Protein AF-A0A608GL94-F1 (afdb_monomer)

Mean predicted aligned error: 9.88 Å

Nearest PDB structures (foldseek):
  4nom-assembly1_A  TM=3.194E-01  e=7.973E+00  Mus musculus

Radius of gyration: 18.24 Å; Cα contacts (8 Å, |Δi|>4): 219; chains: 1; bounding box: 47×36×47 Å

Solvent-accessible surface area (backbone atoms only — not comparable to full-atom values): 10678 Å² total; per-residue (Å²): 72,36,32,40,74,46,55,45,90,54,70,80,38,79,76,31,82,66,68,34,26,33,38,26,40,58,52,77,87,54,47,59,57,55,49,50,52,49,52,51,51,48,50,52,52,53,51,54,40,54,54,35,35,76,74,68,76,49,75,77,93,78,76,78,44,46,69,51,41,45,50,47,40,69,76,51,34,88,72,48,85,82,52,74,73,82,46,51,63,42,27,49,51,56,45,52,70,18,25,29,27,39,40,62,76,65,54,85,84,71,61,73,82,88,37,75,90,64,37,94,67,73,58,102,82,85,51,80,51,74,53,51,56,52,50,51,49,43,50,56,50,43,71,74,61,46,92,85,49,82,74,50,59,42,47,56,76,67,80,87,77,66,104,77,66,52,56,50,64,52,49,58,55,48,67,69,74,79,112

Foldseek 3Di:
DWWWPAFAADDWAQPDPLQQKTKGADDPVCLVVVLVLLVVVLVVLVVVQVVCCVVPVDGDDQHLALVLLVVLCVVHYPVCVVFDSPGSSSSSVSRSRGIMDMDHPDDPVNDDQPDCPRDVDDDPPDDDDPQVVVVVVLVVVPVVPPVPRNTQIQDDPDPPDDPPNPHNSVSSRVVVVVD

Sequence (179 aa):
MIVLDIYGKIDKTLISKNLKLYIANLPDDWREGIRDDIFEEIRKINFSRQEQLLKNGKILTSEFDYELAKKIVQLNVKDFDSYQLETLEDCVECLLDNMIFIEFDYEYDDMPFFDWTTNCFDGRLCEEDYSEKIIKFFNFLNHERHTHAHFNIVYSSNETYFSIIPRITTVLSMSVKSQ

pLDDT: mean 73.74, std 15.36, range [37.06, 93.62]

Organism: Listeria monocytogenes (NCBI:txid1639)

Secondary structure (DSSP, 8-state):
-EEEEEES----EEEETTTTEEEEEPPHHHHHHHHHHHHHHHHHHHHHHHHHHHHHS---S----HHHHHHHHHHH-TTGGGS-TTSHHHHHHHHHHHEEEEEE---GGG--SS-TTT--S--TTTS--HHHHHHHHHHHHHHTT-TT----EEEES--SS-TT---HHHHHHHHHHT-

Structure (mmCIF, N/CA/C/O backbone):
data_AF-A0A608GL94-F1
#
_entry.id   AF-A0A608GL94-F1
#
loop_
_atom_site.group_PDB
_atom_site.id
_atom_site.type_symbol
_atom_site.label_atom_id
_atom_site.label_alt_id
_atom_site.label_comp_id
_atom_site.label_asym_id
_atom_site.label_entity_id
_atom_site.label_seq_id
_atom_site.pdbx_PDB_ins_code
_atom_site.Cartn_x
_atom_site.Cartn_y
_atom_site.Cartn_z
_atom_site.occupancy
_atom_site.B_iso_or_equiv
_atom_site.auth_seq_id
_atom_site.auth_comp_id
_atom_site.auth_asym_id
_atom_site.auth_atom_id
_atom_site.pdbx_PDB_model_num
ATOM 1 N N . MET A 1 1 ? 11.111 3.649 -1.737 1.00 77.38 1 MET A N 1
ATOM 2 C CA . MET A 1 1 ? 9.902 2.887 -2.129 1.00 77.38 1 MET A CA 1
ATOM 3 C C . MET A 1 1 ? 8.686 3.777 -1.962 1.00 77.38 1 MET A C 1
ATOM 5 O O . MET A 1 1 ? 8.654 4.549 -1.012 1.00 77.38 1 MET A O 1
ATOM 9 N N . ILE A 1 2 ? 7.703 3.655 -2.854 1.00 80.62 2 ILE A N 1
ATOM 10 C CA . ILE A 1 2 ? 6.418 4.358 -2.775 1.00 80.62 2 ILE A CA 1
ATOM 11 C C . ILE A 1 2 ? 5.286 3.348 -2.930 1.00 80.62 2 ILE A C 1
ATOM 13 O O . ILE A 1 2 ? 5.263 2.623 -3.918 1.00 80.62 2 ILE A O 1
ATOM 17 N N . VAL A 1 3 ? 4.328 3.331 -2.006 1.00 81.69 3 VAL A N 1
ATOM 18 C CA . VAL A 1 3 ? 3.108 2.517 -2.128 1.00 81.69 3 VAL A CA 1
ATOM 19 C C . VAL A 1 3 ? 1.980 3.385 -2.666 1.00 81.69 3 VAL A C 1
ATOM 21 O O . VAL A 1 3 ? 1.729 4.482 -2.158 1.00 81.69 3 VAL A O 1
ATOM 24 N N . LEU A 1 4 ? 1.314 2.901 -3.709 1.00 82.88 4 LEU A N 1
ATOM 25 C CA . LEU A 1 4 ? 0.204 3.580 -4.365 1.00 82.88 4 LEU A CA 1
ATOM 26 C C . LEU A 1 4 ? -1.122 3.100 -3.778 1.00 82.88 4 LEU A C 1
ATOM 28 O O . LEU A 1 4 ? -1.275 1.929 -3.442 1.00 82.88 4 LEU A O 1
ATOM 32 N N . ASP A 1 5 ? -2.114 3.983 -3.739 1.00 78.38 5 ASP A N 1
ATOM 33 C CA . ASP A 1 5 ? -3.510 3.644 -3.429 1.00 78.38 5 ASP A CA 1
ATOM 34 C C . ASP A 1 5 ? -4.191 3.003 -4.648 1.00 78.38 5 ASP A C 1
ATOM 36 O O . ASP A 1 5 ? -5.183 3.490 -5.188 1.00 78.38 5 ASP A O 1
ATOM 40 N N . ILE A 1 6 ? -3.567 1.948 -5.165 1.00 81.12 6 ILE A N 1
ATOM 41 C CA . ILE A 1 6 ? -4.027 1.167 -6.305 1.00 81.12 6 ILE A CA 1
ATOM 42 C C . ILE A 1 6 ? -3.866 -0.296 -5.919 1.00 81.12 6 ILE A C 1
ATOM 44 O O . ILE A 1 6 ? -2.794 -0.712 -5.475 1.00 81.12 6 ILE A O 1
ATOM 48 N N . TYR A 1 7 ? -4.934 -1.064 -6.121 1.00 87.06 7 TYR A N 1
ATOM 49 C CA . TYR A 1 7 ? -4.999 -2.463 -5.723 1.00 87.06 7 TYR A CA 1
ATOM 50 C C . TYR A 1 7 ? -5.169 -3.365 -6.939 1.00 87.06 7 TYR A C 1
ATOM 52 O O . TYR A 1 7 ? -5.979 -3.102 -7.831 1.00 87.06 7 TYR A O 1
ATOM 60 N N . GLY A 1 8 ? -4.408 -4.449 -6.967 1.00 86.88 8 GLY A N 1
ATOM 61 C CA . GLY A 1 8 ? -4.498 -5.485 -7.985 1.00 86.88 8 GLY A CA 1
ATOM 62 C C . GLY A 1 8 ? -3.238 -6.332 -8.029 1.00 86.88 8 GLY A C 1
ATOM 63 O O . GLY A 1 8 ? -2.240 -6.006 -7.397 1.00 86.88 8 GLY A O 1
ATOM 64 N N . LYS A 1 9 ? -3.278 -7.417 -8.799 1.00 89.81 9 LYS A N 1
ATOM 65 C CA . LYS A 1 9 ? -2.120 -8.285 -9.019 1.00 89.81 9 LYS A CA 1
ATOM 66 C C . LYS A 1 9 ? -1.417 -7.898 -10.315 1.00 89.81 9 LYS A C 1
ATOM 68 O O . LYS A 1 9 ? -2.041 -7.897 -11.377 1.00 89.81 9 LYS A O 1
ATOM 73 N N . ILE A 1 10 ? -0.137 -7.558 -10.218 1.00 90.81 10 ILE A N 1
ATOM 74 C CA . ILE A 1 10 ? 0.720 -7.205 -11.347 1.00 90.81 10 ILE A CA 1
ATOM 75 C C . ILE A 1 10 ? 2.067 -7.917 -11.242 1.00 90.81 10 ILE A C 1
ATOM 77 O O . ILE A 1 10 ? 2.635 -8.071 -10.160 1.00 90.81 10 ILE A O 1
ATOM 81 N N . ASP A 1 11 ? 2.610 -8.303 -12.391 1.00 91.00 11 ASP A N 1
ATOM 82 C CA . ASP A 1 11 ? 3.985 -8.782 -12.464 1.00 91.00 11 ASP A CA 1
ATOM 83 C C . ASP A 1 11 ? 4.964 -7.617 -12.304 1.00 91.00 11 ASP A C 1
ATOM 85 O O . ASP A 1 11 ? 4.695 -6.486 -12.735 1.00 91.00 11 ASP A O 1
ATOM 89 N N . LYS A 1 12 ? 6.144 -7.907 -11.743 1.00 91.88 12 LYS A N 1
ATOM 90 C CA . LYS A 1 12 ? 7.226 -6.924 -11.654 1.00 91.88 12 LYS A CA 1
ATOM 91 C C . LYS A 1 12 ? 7.582 -6.411 -13.043 1.00 91.88 12 LYS A C 1
ATOM 93 O O . LYS A 1 12 ? 8.108 -7.138 -13.883 1.00 91.88 12 LYS A O 1
ATOM 98 N N . THR A 1 13 ? 7.316 -5.130 -13.260 1.00 93.31 13 THR A N 1
ATOM 99 C CA . THR A 1 13 ? 7.430 -4.482 -14.562 1.00 93.31 13 THR A CA 1
ATOM 100 C C . THR A 1 13 ? 8.431 -3.340 -14.486 1.00 93.31 13 THR A C 1
ATOM 102 O O . THR A 1 13 ? 8.321 -2.450 -13.645 1.00 93.31 13 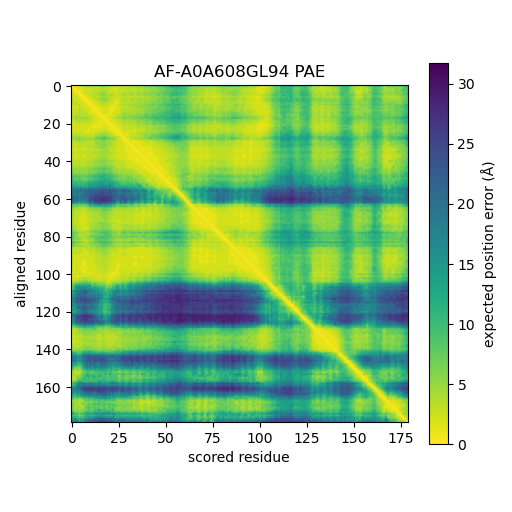THR A O 1
ATOM 105 N N . LEU A 1 14 ? 9.413 -3.349 -15.388 1.00 90.75 14 LEU A N 1
ATOM 106 C CA . LEU A 1 14 ? 10.374 -2.259 -15.535 1.00 90.75 14 LEU A CA 1
ATOM 107 C C . LEU A 1 14 ? 9.689 -1.051 -16.189 1.00 90.75 14 LEU A C 1
ATOM 109 O O . LEU A 1 14 ? 9.301 -1.118 -17.355 1.00 90.75 14 LEU A O 1
ATOM 113 N N . ILE A 1 15 ? 9.590 0.065 -15.466 1.00 87.81 15 ILE A N 1
ATOM 114 C CA . ILE A 1 15 ? 9.097 1.340 -16.006 1.00 87.81 15 ILE A CA 1
ATOM 115 C C . ILE A 1 15 ? 10.223 2.071 -16.737 1.00 87.81 15 ILE A C 1
ATOM 117 O O . ILE A 1 15 ? 10.028 2.599 -17.830 1.00 87.81 15 ILE A O 1
ATOM 121 N N . SER A 1 16 ? 11.412 2.124 -16.134 1.00 82.75 16 SER A N 1
ATOM 122 C CA . SER A 1 16 ? 12.551 2.837 -16.709 1.00 82.75 16 SER A CA 1
ATOM 123 C C . SER A 1 16 ? 13.857 2.137 -16.394 1.00 82.75 16 SER A C 1
ATOM 125 O O . SER A 1 16 ? 14.273 2.062 -15.240 1.00 82.75 16 SER A O 1
ATOM 127 N N . LYS A 1 17 ? 14.541 1.683 -17.449 1.00 80.31 17 LYS A N 1
ATOM 128 C CA . LYS A 1 17 ? 15.873 1.077 -17.348 1.00 80.31 17 LYS A CA 1
ATOM 129 C C . LYS A 1 17 ? 16.908 2.053 -16.789 1.00 80.31 17 LYS A C 1
ATOM 131 O O . LYS A 1 17 ? 17.731 1.658 -15.976 1.00 80.31 17 LYS A O 1
ATOM 136 N N . ASN A 1 18 ? 16.849 3.315 -17.217 1.00 75.25 18 ASN A N 1
ATOM 137 C CA . ASN A 1 18 ? 17.811 4.337 -16.800 1.00 75.25 18 ASN A 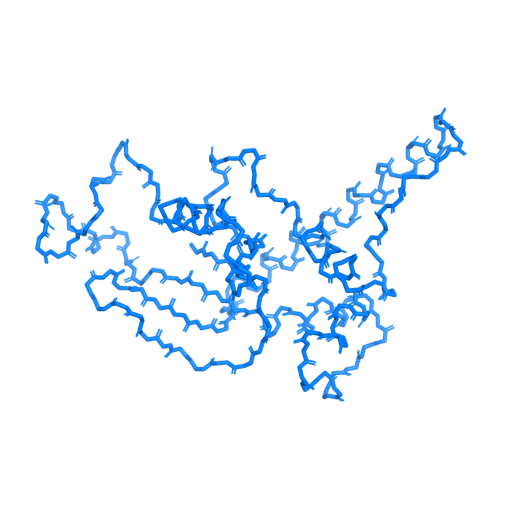CA 1
ATOM 138 C C . ASN A 1 18 ? 17.618 4.721 -15.335 1.00 75.25 18 ASN A C 1
ATOM 140 O O . ASN A 1 18 ? 18.591 4.939 -14.632 1.00 75.25 18 ASN A O 1
ATOM 144 N N . LEU A 1 19 ? 16.366 4.773 -14.873 1.00 74.44 19 LEU A N 1
ATOM 145 C CA . LEU A 1 19 ? 16.055 5.101 -13.482 1.00 74.44 19 LEU A CA 1
ATOM 146 C C . LEU A 1 19 ? 16.006 3.859 -12.582 1.00 74.44 19 LEU A C 1
ATOM 148 O O . LEU A 1 19 ? 15.580 3.989 -11.436 1.00 74.44 19 LEU A O 1
ATOM 152 N N . LYS A 1 20 ? 16.351 2.675 -13.116 1.00 79.12 20 LYS A N 1
ATOM 153 C CA . LYS A 1 20 ? 16.157 1.364 -12.479 1.00 79.12 20 LYS A CA 1
ATOM 154 C C . LYS A 1 20 ? 14.811 1.276 -11.731 1.00 79.12 20 LYS A C 1
ATOM 156 O O . LYS A 1 20 ? 14.737 0.805 -10.603 1.00 79.12 20 LYS A O 1
ATOM 161 N N . LEU A 1 21 ? 13.756 1.800 -12.356 1.00 84.94 21 LEU A N 1
ATOM 162 C CA . LEU A 1 21 ? 12.445 2.019 -11.746 1.00 84.94 21 LEU A CA 1
ATOM 163 C C . LEU A 1 21 ? 11.509 0.877 -12.115 1.00 84.94 21 LEU A C 1
ATOM 165 O O . LEU A 1 21 ? 11.303 0.619 -13.307 1.00 84.94 21 LEU A O 1
ATOM 169 N N . TYR A 1 22 ? 10.892 0.260 -11.116 1.00 90.19 22 TYR A N 1
ATOM 170 C CA . TYR A 1 22 ? 9.953 -0.839 -11.291 1.00 90.19 22 TYR A CA 1
ATOM 171 C C . TYR A 1 22 ? 8.620 -0.537 -10.619 1.00 90.19 22 TYR A C 1
ATOM 173 O O . TYR A 1 22 ? 8.546 0.240 -9.669 1.00 90.19 22 TYR A O 1
ATOM 181 N N . ILE A 1 23 ? 7.572 -1.177 -11.128 1.00 91.94 23 ILE A N 1
ATOM 182 C CA . ILE A 1 23 ? 6.258 -1.264 -10.497 1.00 91.94 23 ILE A CA 1
ATOM 183 C C . ILE A 1 23 ? 5.907 -2.735 -10.310 1.00 91.94 23 ILE A C 1
ATOM 185 O O . ILE A 1 23 ? 6.111 -3.545 -11.217 1.00 91.94 23 ILE A O 1
ATOM 189 N N . ALA A 1 24 ? 5.440 -3.090 -9.124 1.00 92.69 24 ALA A N 1
ATOM 190 C CA . ALA A 1 24 ? 5.167 -4.469 -8.739 1.00 92.69 24 ALA A CA 1
ATOM 191 C C . ALA A 1 24 ? 4.168 -4.508 -7.568 1.00 92.69 24 ALA A C 1
ATOM 193 O O . ALA A 1 24 ? 3.739 -3.462 -7.081 1.00 92.69 24 ALA A O 1
ATOM 194 N N . ASN A 1 25 ? 3.783 -5.704 -7.122 1.00 92.31 25 ASN A N 1
ATOM 195 C CA . ASN A 1 25 ? 3.114 -5.888 -5.832 1.00 92.31 25 ASN A CA 1
ATOM 196 C C . ASN A 1 25 ? 4.103 -5.875 -4.674 1.00 92.31 25 ASN A C 1
ATOM 198 O O . ASN A 1 25 ? 5.229 -6.326 -4.854 1.00 92.31 25 ASN A O 1
ATOM 202 N N . LEU A 1 26 ? 3.663 -5.393 -3.508 1.00 87.31 26 LEU A N 1
ATOM 203 C CA . LEU A 1 26 ? 4.506 -5.220 -2.326 1.00 87.31 26 LEU A CA 1
ATOM 204 C C . LEU A 1 26 ? 5.376 -6.462 -2.038 1.00 87.31 26 LEU A C 1
ATOM 206 O O . LEU A 1 26 ? 4.841 -7.573 -2.003 1.00 87.31 26 LEU A O 1
ATOM 210 N N . PRO A 1 27 ? 6.696 -6.297 -1.845 1.00 85.69 27 PRO A N 1
ATOM 211 C CA . PRO A 1 27 ? 7.587 -7.419 -1.607 1.00 85.69 27 PRO A CA 1
ATOM 212 C C . PRO A 1 27 ? 7.477 -7.893 -0.148 1.00 85.69 27 PRO A C 1
ATOM 214 O O . PRO A 1 27 ? 7.132 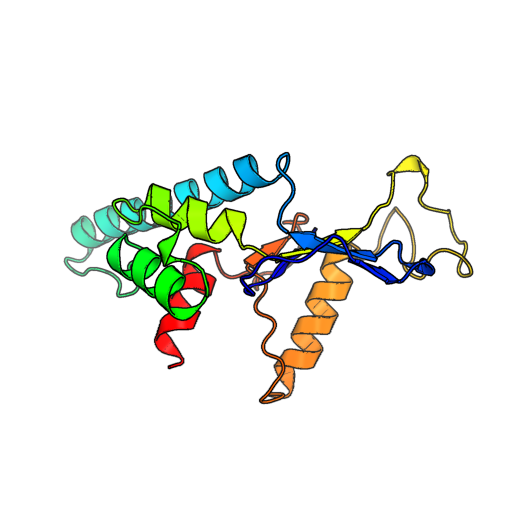-7.121 0.754 1.00 85.69 27 PRO A O 1
ATOM 217 N N . ASP A 1 28 ? 7.749 -9.180 0.081 1.00 82.75 28 ASP A N 1
ATOM 218 C CA . ASP A 1 28 ? 7.509 -9.836 1.375 1.00 82.75 28 ASP A CA 1
ATOM 219 C C . ASP A 1 28 ? 8.306 -9.207 2.532 1.00 82.75 28 ASP A C 1
ATOM 221 O O . ASP A 1 28 ? 7.820 -9.150 3.658 1.00 82.75 28 ASP A O 1
ATOM 225 N N . ASP A 1 29 ? 9.505 -8.691 2.257 1.00 82.06 29 ASP A N 1
ATOM 226 C CA . ASP A 1 29 ? 10.388 -8.037 3.229 1.00 82.06 29 ASP A CA 1
ATOM 227 C C . ASP A 1 29 ? 9.832 -6.706 3.758 1.00 82.06 29 ASP A C 1
ATOM 229 O O . ASP A 1 29 ? 10.076 -6.349 4.910 1.00 82.06 29 ASP A O 1
ATOM 233 N N . TRP A 1 30 ? 9.046 -5.988 2.954 1.00 82.25 30 TRP A N 1
ATOM 234 C CA . TRP A 1 30 ? 8.406 -4.730 3.357 1.00 82.25 30 TRP A CA 1
ATOM 235 C C . TRP A 1 30 ? 6.971 -4.903 3.846 1.00 82.25 30 TRP A C 1
ATOM 237 O O . TRP A 1 30 ? 6.437 -4.028 4.535 1.00 82.25 30 TRP A O 1
ATOM 247 N N . ARG A 1 31 ? 6.342 -6.027 3.500 1.00 86.38 31 ARG A N 1
ATOM 248 C CA . ARG A 1 31 ? 4.966 -6.346 3.879 1.00 86.38 31 ARG A CA 1
ATOM 249 C C . ARG A 1 31 ? 4.754 -6.291 5.385 1.00 86.38 31 ARG A C 1
ATOM 251 O O . ARG A 1 31 ? 3.800 -5.658 5.829 1.00 86.38 31 ARG A O 1
ATOM 258 N N . GLU A 1 32 ? 5.626 -6.936 6.155 1.00 87.19 32 GLU A N 1
ATOM 259 C CA . GLU A 1 32 ? 5.505 -6.978 7.618 1.00 87.19 32 GLU A CA 1
ATOM 260 C C . GLU A 1 32 ? 5.644 -5.581 8.237 1.00 87.19 32 GLU A C 1
ATOM 262 O O . GLU A 1 32 ? 4.832 -5.206 9.079 1.00 87.19 32 GLU A O 1
ATOM 267 N N . GLY A 1 33 ? 6.594 -4.771 7.756 1.00 85.75 33 GLY A N 1
ATOM 268 C CA . GLY A 1 33 ? 6.787 -3.403 8.245 1.00 85.75 33 GLY A CA 1
ATOM 269 C C . GLY A 1 33 ? 5.561 -2.516 8.011 1.00 85.75 33 GLY A C 1
ATOM 270 O O . GLY A 1 33 ? 5.046 -1.907 8.944 1.00 85.75 33 GLY A O 1
ATOM 271 N N . ILE A 1 34 ? 5.021 -2.511 6.789 1.00 84.88 34 ILE A N 1
ATOM 272 C CA . ILE A 1 34 ? 3.827 -1.710 6.467 1.00 84.88 34 ILE A CA 1
ATOM 273 C C . ILE A 1 34 ? 2.597 -2.224 7.222 1.00 84.88 34 ILE A C 1
ATOM 275 O O . ILE A 1 34 ? 1.758 -1.431 7.655 1.00 84.88 34 ILE A O 1
ATOM 279 N N . ARG A 1 35 ? 2.472 -3.542 7.408 1.00 89.19 35 ARG A N 1
ATOM 280 C CA . ARG A 1 35 ? 1.415 -4.126 8.240 1.00 89.19 35 ARG A CA 1
ATOM 281 C C . ARG A 1 35 ? 1.478 -3.579 9.663 1.00 89.19 35 ARG A C 1
ATOM 283 O O . ARG A 1 35 ? 0.454 -3.135 10.189 1.00 89.19 35 ARG A O 1
ATOM 290 N N . ASP A 1 36 ? 2.653 -3.620 10.277 1.00 87.94 36 ASP A N 1
ATOM 291 C CA . ASP A 1 36 ? 2.857 -3.149 11.643 1.00 87.94 36 ASP A CA 1
ATOM 292 C C . ASP A 1 36 ? 2.556 -1.652 11.765 1.00 87.94 36 ASP A C 1
ATOM 294 O O . ASP A 1 36 ? 1.829 -1.259 12.684 1.00 87.94 36 ASP A O 1
ATOM 298 N N . ASP A 1 37 ? 2.989 -0.847 10.792 1.00 85.12 37 ASP A N 1
ATOM 299 C CA . ASP A 1 37 ? 2.693 0.587 10.720 1.00 85.12 37 ASP A CA 1
ATOM 300 C C . ASP A 1 37 ? 1.178 0.851 10.663 1.00 85.12 37 ASP A C 1
ATOM 302 O O . ASP A 1 37 ? 0.651 1.671 11.424 1.00 85.12 37 ASP A O 1
ATOM 306 N N . ILE A 1 38 ? 0.437 0.110 9.825 1.00 85.31 38 ILE A N 1
ATOM 307 C CA . ILE A 1 38 ? -1.031 0.200 9.742 1.00 85.31 38 ILE A CA 1
ATOM 308 C C . ILE A 1 38 ? -1.662 -0.096 11.104 1.00 85.31 38 ILE A C 1
ATOM 310 O O . ILE A 1 38 ? -2.504 0.669 11.586 1.00 85.31 38 ILE A O 1
ATOM 314 N N . PHE A 1 39 ? -1.273 -1.189 11.759 1.00 88.06 39 PHE A N 1
ATOM 315 C CA . PHE A 1 39 ? -1.848 -1.540 13.057 1.00 88.06 39 PHE A CA 1
ATOM 316 C C . PHE A 1 39 ? -1.454 -0.565 14.162 1.00 88.06 39 PHE A C 1
ATOM 318 O O . PHE A 1 39 ? -2.268 -0.286 15.051 1.00 88.06 39 PHE A O 1
ATOM 325 N N . GLU A 1 40 ? -0.242 -0.020 14.127 1.00 86.12 40 GLU A N 1
ATOM 326 C CA . GLU A 1 40 ? 0.183 1.025 15.046 1.00 86.12 40 GLU A CA 1
ATOM 327 C C . GLU A 1 40 ? -0.664 2.292 14.866 1.00 86.12 40 GLU A C 1
ATOM 329 O O . GLU A 1 40 ? -1.149 2.854 15.855 1.00 86.12 40 GLU A O 1
ATOM 334 N N . GLU A 1 41 ? -0.926 2.713 13.627 1.00 82.88 41 GLU A N 1
ATOM 335 C CA . GLU A 1 41 ? -1.824 3.832 13.335 1.00 82.88 41 GLU A CA 1
ATOM 336 C C . GLU A 1 41 ? -3.237 3.593 13.876 1.00 82.88 41 GLU A C 1
ATOM 338 O O . GLU A 1 41 ? -3.792 4.467 14.550 1.00 82.88 41 GLU A O 1
ATOM 343 N N . ILE A 1 42 ? -3.809 2.409 13.638 1.00 83.94 42 ILE A N 1
ATOM 344 C CA . ILE A 1 42 ? -5.147 2.037 14.124 1.00 83.94 42 ILE A CA 1
ATOM 345 C C . ILE A 1 42 ? -5.197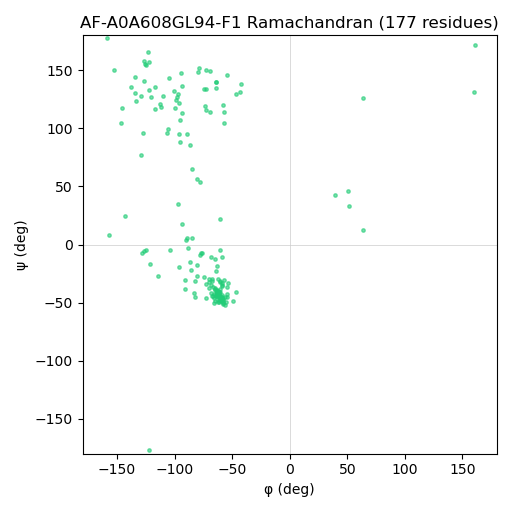 2.109 15.654 1.00 83.94 42 ILE A C 1
ATOM 347 O O . ILE A 1 42 ? -6.124 2.692 16.227 1.00 83.94 42 ILE A O 1
ATOM 351 N N . ARG A 1 43 ? -4.177 1.576 16.341 1.00 85.31 43 ARG A N 1
ATOM 352 C CA . ARG A 1 43 ? -4.063 1.648 17.808 1.00 85.31 43 ARG A CA 1
ATOM 353 C C . ARG A 1 43 ? -3.967 3.093 18.293 1.00 85.31 43 ARG A C 1
ATOM 355 O O . ARG A 1 43 ? -4.689 3.458 19.223 1.00 85.31 43 ARG A O 1
ATOM 362 N N . LYS A 1 44 ? -3.140 3.931 17.656 1.00 82.62 44 LYS A N 1
ATOM 363 C CA . LYS A 1 44 ? -3.006 5.364 17.980 1.00 82.62 44 LYS A CA 1
ATOM 364 C C . LYS A 1 44 ? -4.334 6.104 17.809 1.00 82.62 44 LYS A C 1
ATOM 366 O O . LYS A 1 44 ? -4.729 6.854 18.700 1.00 82.62 44 LYS A O 1
ATOM 371 N N . ILE A 1 45 ? -5.049 5.866 16.707 1.00 77.31 45 ILE A N 1
ATOM 372 C CA . ILE A 1 45 ? -6.373 6.451 16.443 1.00 77.31 45 ILE A CA 1
ATOM 373 C C . ILE A 1 45 ? -7.359 6.047 17.542 1.00 77.31 45 ILE A C 1
ATOM 375 O O . ILE A 1 45 ? -8.017 6.910 18.128 1.00 77.31 45 ILE A O 1
ATOM 379 N N . ASN A 1 46 ? -7.424 4.759 17.878 1.00 80.38 46 ASN A N 1
ATOM 380 C CA . ASN A 1 46 ? -8.319 4.251 18.916 1.00 80.38 46 ASN A CA 1
ATOM 381 C C . ASN A 1 46 ? -7.991 4.811 20.305 1.00 80.38 46 ASN A C 1
ATOM 383 O O . ASN A 1 46 ? -8.902 5.201 21.037 1.00 80.38 46 ASN A O 1
ATOM 387 N N . PHE A 1 47 ? -6.709 4.932 20.647 1.00 81.75 47 PHE A N 1
ATOM 388 C CA . PHE A 1 47 ? -6.280 5.548 21.900 1.00 81.75 47 PHE A CA 1
ATOM 389 C C . PHE A 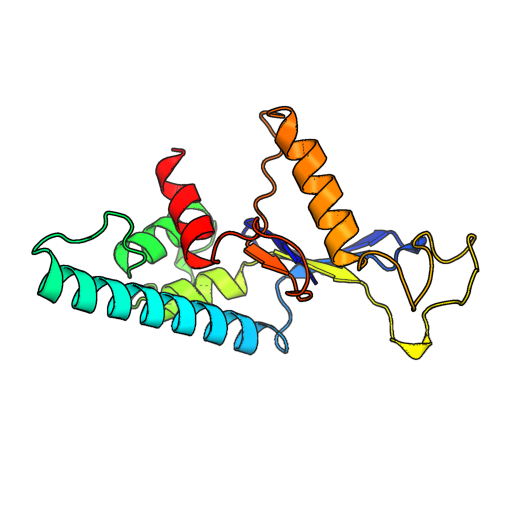1 47 ? -6.692 7.025 21.980 1.00 81.75 47 PHE A C 1
ATOM 391 O O . PHE A 1 47 ? -7.335 7.440 22.946 1.00 81.75 47 PHE A O 1
ATOM 398 N N . SER A 1 48 ? -6.413 7.816 20.937 1.00 77.75 48 SER A N 1
ATOM 399 C CA . SER A 1 48 ? -6.827 9.224 20.880 1.00 77.75 48 SER A CA 1
ATOM 400 C C . SER A 1 48 ? -8.348 9.392 20.988 1.00 77.75 48 SER A C 1
ATOM 402 O O . SER A 1 48 ? -8.817 10.346 21.611 1.00 77.75 48 SER A O 1
ATOM 404 N N . ARG A 1 49 ? -9.137 8.461 20.433 1.00 75.38 49 ARG A N 1
ATOM 405 C CA . ARG A 1 49 ? -10.605 8.453 20.574 1.00 75.38 49 ARG A CA 1
ATOM 406 C C . ARG A 1 49 ? -11.035 8.238 22.017 1.00 75.38 49 ARG A C 1
ATOM 408 O O . ARG A 1 49 ? -11.876 8.990 22.504 1.00 75.38 49 ARG A O 1
ATOM 415 N N . GLN A 1 50 ? -10.474 7.238 22.695 1.00 77.31 50 GLN A N 1
ATOM 416 C CA . GLN A 1 50 ? -10.787 6.967 24.101 1.00 77.31 50 GLN A CA 1
ATOM 417 C C . GLN A 1 50 ? -10.460 8.178 24.977 1.00 77.31 50 GLN A C 1
ATOM 419 O O . GLN A 1 50 ? -11.275 8.589 25.800 1.00 77.31 50 GLN A O 1
ATOM 424 N N . GLU A 1 51 ? -9.312 8.809 24.745 1.00 80.25 51 GLU A N 1
ATOM 425 C CA . GLU A 1 51 ? -8.908 10.003 25.480 1.00 80.25 51 GLU A CA 1
ATOM 426 C C . GLU A 1 51 ? -9.873 11.183 25.254 1.00 80.25 51 GLU A C 1
ATOM 428 O O . GLU A 1 51 ? -10.264 11.868 26.201 1.00 80.25 51 GLU A O 1
ATOM 433 N N . GLN A 1 52 ? -10.311 11.410 24.013 1.00 73.62 52 GLN A N 1
ATOM 434 C CA . GLN A 1 52 ? -11.259 12.481 23.692 1.00 73.62 52 GLN A CA 1
ATOM 435 C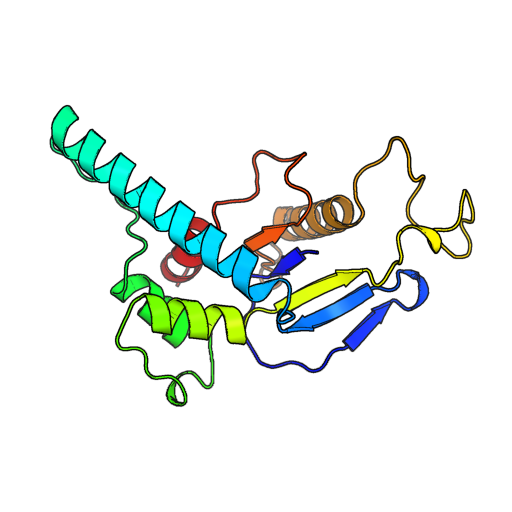 C . GLN A 1 52 ? -12.683 12.200 24.169 1.00 73.62 52 GLN A C 1
ATOM 437 O O . GLN A 1 52 ? -13.374 13.130 24.581 1.00 73.62 52 GLN A O 1
ATOM 442 N N . LEU A 1 53 ? -13.117 10.941 24.163 1.00 77.06 53 LEU A N 1
ATOM 443 C CA . LEU A 1 53 ? -14.372 10.517 24.778 1.00 77.06 53 LEU A CA 1
ATOM 444 C C . LEU A 1 53 ? -14.400 10.871 26.263 1.00 77.06 53 LEU A C 1
ATOM 446 O O . LEU A 1 53 ? -15.363 11.476 26.730 1.00 77.06 53 LEU A O 1
ATOM 450 N N . LEU A 1 54 ? -13.317 10.550 26.976 1.00 77.06 54 LEU A N 1
ATOM 451 C CA . LEU A 1 54 ? -13.165 10.854 28.397 1.00 77.06 54 LEU A CA 1
ATOM 452 C C . LEU A 1 54 ? -13.117 12.366 28.670 1.00 77.06 54 LEU A C 1
ATOM 454 O O . LEU A 1 54 ? -13.664 12.817 29.672 1.00 77.06 54 LEU A O 1
ATOM 458 N N . LYS A 1 55 ? -12.480 13.153 27.791 1.00 79.44 55 LYS A N 1
ATOM 459 C CA . LYS A 1 55 ? -12.307 14.606 27.974 1.00 79.44 55 LYS A CA 1
ATOM 460 C C . LYS A 1 55 ? -13.511 15.442 27.525 1.00 79.44 55 LYS A C 1
ATOM 462 O O . LYS A 1 55 ? -13.878 16.393 28.206 1.00 79.44 55 LYS A O 1
ATOM 467 N N . ASN A 1 56 ? -14.114 15.105 26.385 1.00 75.44 56 ASN A N 1
ATOM 468 C CA . ASN A 1 56 ? -15.035 15.984 25.653 1.00 75.44 56 ASN A CA 1
ATOM 469 C C . ASN A 1 56 ? -16.415 15.354 25.389 1.00 75.44 56 ASN A C 1
ATOM 471 O O . ASN A 1 56 ? -17.282 16.022 24.820 1.00 75.44 56 ASN A O 1
ATOM 475 N N . GLY A 1 57 ? -16.628 14.077 25.736 1.00 70.62 57 GLY A N 1
ATOM 476 C CA . GLY A 1 57 ? -17.901 13.370 25.535 1.00 70.62 57 GLY A CA 1
ATOM 477 C C . GLY A 1 57 ? -18.327 13.200 24.069 1.00 70.62 57 GLY A C 1
ATOM 478 O O . GLY A 1 57 ? -19.476 12.854 23.803 1.00 70.62 57 GLY A O 1
ATOM 479 N N . LYS A 1 58 ? -17.433 13.463 23.106 1.00 62.75 58 LYS A N 1
ATOM 480 C CA . LYS A 1 58 ? -17.684 13.347 21.661 1.00 62.75 58 LYS A CA 1
ATOM 481 C C . LYS A 1 58 ? -16.622 12.469 21.004 1.00 62.75 58 LYS A C 1
ATOM 483 O O . LYS A 1 58 ? -15.444 12.582 21.326 1.00 62.75 58 LYS A O 1
ATOM 488 N N . ILE A 1 59 ? -17.053 11.636 20.058 1.00 62.00 59 ILE A N 1
ATOM 489 C CA . ILE A 1 59 ? -16.190 10.788 19.223 1.00 62.00 59 ILE A CA 1
ATOM 490 C C . ILE A 1 59 ? -15.886 11.536 17.914 1.00 62.00 59 ILE A C 1
ATOM 492 O O . ILE A 1 59 ? -16.794 12.124 17.324 1.00 62.00 59 ILE A O 1
ATOM 496 N N . LEU A 1 60 ? -14.629 11.522 17.454 1.00 56.97 60 LEU A N 1
ATOM 497 C CA . LEU A 1 60 ? -14.244 12.000 16.116 1.00 56.97 60 LEU A CA 1
ATOM 498 C C . LEU A 1 60 ? -14.764 11.073 14.998 1.00 56.97 60 LEU A C 1
ATOM 500 O O . LEU A 1 60 ? -14.875 9.866 15.177 1.00 56.97 60 LEU A O 1
ATOM 504 N N . THR A 1 61 ? -15.057 11.653 13.830 1.00 53.66 61 THR A N 1
ATOM 505 C CA . THR A 1 61 ? -15.910 11.101 12.755 1.00 53.66 61 THR A CA 1
ATOM 506 C C . THR A 1 61 ? -15.200 10.315 11.638 1.00 53.66 61 THR A C 1
ATOM 508 O O . THR A 1 61 ? -15.778 10.109 10.569 1.00 53.66 61 THR A O 1
ATOM 511 N N . SER A 1 62 ? -13.964 9.855 11.825 1.00 56.84 62 SER A N 1
ATOM 512 C CA . SER A 1 62 ? -13.319 8.943 10.864 1.00 56.84 62 SER A CA 1
ATOM 513 C C . SER A 1 62 ? -12.803 7.708 11.586 1.00 56.84 62 SER A C 1
ATOM 515 O O . SER A 1 62 ? -11.728 7.723 12.181 1.00 56.84 62 SER A O 1
ATOM 517 N N . GLU A 1 63 ? -13.618 6.664 11.566 1.00 66.38 63 GLU A N 1
ATOM 518 C CA . GLU A 1 63 ? -13.307 5.361 12.124 1.00 66.38 63 GLU A CA 1
ATOM 519 C C . GLU A 1 63 ? -12.737 4.486 11.010 1.00 66.38 63 GLU A C 1
ATOM 521 O O . GLU A 1 63 ? -13.436 4.195 10.047 1.00 66.38 63 GLU A O 1
ATOM 526 N N . PHE A 1 64 ? -11.456 4.130 11.115 1.00 71.19 64 PHE A N 1
ATOM 527 C CA . PHE A 1 64 ? -10.904 3.020 10.347 1.00 71.19 64 PHE A CA 1
ATOM 528 C C . PHE A 1 64 ? -11.087 1.759 11.189 1.00 71.19 64 PHE A C 1
ATOM 530 O O . PHE A 1 64 ? -10.315 1.500 12.113 1.00 71.19 64 PHE A O 1
ATOM 537 N N . ASP A 1 65 ? -12.175 1.043 10.927 1.00 80.56 65 ASP A N 1
ATOM 538 C CA . ASP A 1 65 ? -12.562 -0.197 11.592 1.00 80.56 65 ASP A CA 1
ATOM 539 C C . ASP A 1 65 ? -12.715 -1.339 10.582 1.00 80.56 65 ASP A C 1
ATOM 541 O O . ASP A 1 65 ? -12.441 -1.189 9.390 1.00 80.56 65 ASP A O 1
ATOM 545 N N . TYR A 1 66 ? -13.138 -2.503 11.076 1.00 86.75 66 TYR A N 1
ATOM 546 C CA . TYR A 1 66 ? -13.395 -3.678 10.249 1.00 86.75 66 TYR A CA 1
ATOM 547 C C . TYR A 1 66 ? -14.377 -3.392 9.107 1.00 86.75 66 TYR A C 1
ATOM 549 O O . TYR A 1 66 ? -14.111 -3.789 7.976 1.00 86.75 66 TYR A O 1
ATOM 557 N N . GLU A 1 67 ? -15.481 -2.693 9.378 1.00 87.31 67 GLU A N 1
ATOM 558 C CA . GLU A 1 67 ? -16.513 -2.423 8.373 1.00 87.31 67 GLU A CA 1
ATOM 559 C C . GLU A 1 67 ? -15.977 -1.517 7.265 1.00 87.31 67 GLU A C 1
ATOM 561 O O . GLU A 1 67 ? -16.186 -1.783 6.077 1.00 87.31 67 GLU A O 1
ATOM 566 N N . LEU A 1 68 ? -15.224 -0.473 7.630 1.00 85.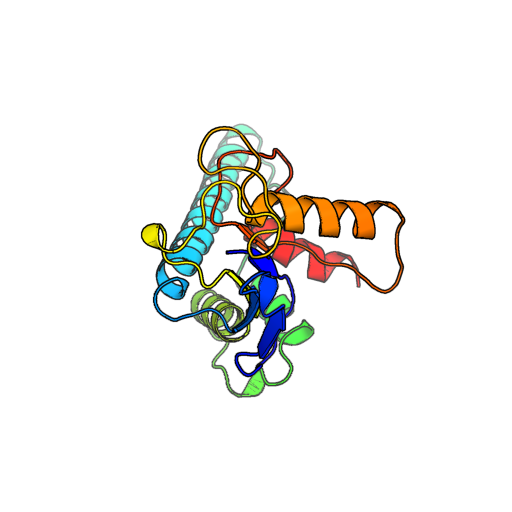00 68 LEU A N 1
ATOM 567 C CA . LEU A 1 68 ? -14.588 0.394 6.651 1.00 85.00 68 LEU A CA 1
ATOM 568 C C . LEU A 1 68 ? -13.513 -0.356 5.861 1.00 85.00 68 LEU A C 1
ATOM 570 O O . LEU A 1 68 ? -13.511 -0.271 4.635 1.00 85.00 68 LEU A O 1
ATOM 574 N N . ALA A 1 69 ? -12.644 -1.116 6.530 1.00 86.25 69 ALA A N 1
ATOM 575 C CA . ALA A 1 69 ? -11.600 -1.911 5.883 1.00 86.25 69 ALA A CA 1
ATOM 576 C C . ALA A 1 69 ? -12.195 -2.926 4.896 1.00 86.25 69 ALA A C 1
ATOM 578 O O . ALA A 1 69 ? -11.758 -3.010 3.748 1.00 86.25 69 ALA A O 1
ATOM 579 N N . LYS A 1 70 ? -13.254 -3.633 5.299 1.00 90.44 70 LYS A N 1
ATOM 580 C CA . LYS A 1 70 ? -13.985 -4.572 4.445 1.00 90.44 70 LYS A CA 1
ATOM 581 C C . LYS A 1 70 ? -14.596 -3.877 3.237 1.00 90.44 70 LYS A C 1
ATOM 583 O O . LYS A 1 70 ? -14.475 -4.371 2.118 1.00 90.44 70 LYS A O 1
ATOM 588 N N . LYS A 1 71 ? -15.208 -2.708 3.439 1.00 88.50 71 LYS A N 1
ATOM 589 C CA . LYS A 1 71 ? -15.766 -1.910 2.346 1.00 88.50 71 LYS A CA 1
ATOM 590 C C . LYS A 1 71 ? -14.683 -1.450 1.367 1.00 88.50 71 LYS A C 1
ATOM 592 O O . LYS A 1 71 ? -14.910 -1.498 0.163 1.00 88.50 71 LYS A O 1
ATOM 597 N N . ILE A 1 72 ? -13.511 -1.039 1.855 1.00 84.94 72 ILE A N 1
ATOM 598 C CA . ILE A 1 72 ? -12.374 -0.662 1.001 1.00 84.94 72 ILE A CA 1
ATOM 599 C C . ILE A 1 72 ? -11.937 -1.850 0.147 1.00 84.94 72 ILE A C 1
ATOM 601 O O . ILE A 1 72 ? -11.800 -1.690 -1.065 1.00 84.94 72 ILE A O 1
ATOM 605 N N . VAL A 1 73 ? -11.773 -3.031 0.751 1.00 89.38 73 VAL A N 1
ATOM 606 C CA . VAL A 1 73 ? -11.425 -4.258 0.022 1.00 89.38 73 VAL A CA 1
ATOM 607 C C . VAL A 1 73 ? -12.445 -4.537 -1.082 1.00 89.38 73 VAL A C 1
ATOM 609 O O . VAL A 1 73 ? -12.066 -4.652 -2.243 1.00 89.38 73 VAL A O 1
ATOM 612 N N . GLN A 1 74 ? -13.737 -4.561 -0.749 1.00 89.88 74 GLN A N 1
ATOM 613 C CA . GLN A 1 74 ? -14.813 -4.871 -1.699 1.00 89.88 74 GLN A CA 1
ATOM 614 C C . GLN A 1 74 ? -14.923 -3.873 -2.861 1.00 89.88 74 GLN A C 1
ATOM 616 O O . GLN A 1 74 ? -15.363 -4.241 -3.947 1.00 89.88 74 GLN A O 1
ATOM 621 N N . LEU A 1 75 ? -14.556 -2.607 -2.641 1.00 86.56 75 LEU A N 1
ATOM 622 C CA . LEU A 1 75 ? -14.601 -1.572 -3.675 1.00 86.56 75 LEU A CA 1
ATOM 623 C C . LEU A 1 75 ? -13.382 -1.590 -4.600 1.00 86.56 75 LEU A C 1
ATOM 625 O O . LEU A 1 75 ? -13.502 -1.200 -5.761 1.00 86.56 75 LEU A O 1
ATOM 629 N N . ASN A 1 76 ? -12.217 -1.992 -4.091 1.00 84.00 76 ASN A N 1
ATOM 630 C CA . ASN A 1 76 ? -10.945 -1.756 -4.773 1.00 84.00 76 ASN A CA 1
ATOM 631 C C . ASN A 1 76 ? -10.240 -3.033 -5.246 1.00 84.00 76 ASN A C 1
ATOM 633 O O . ASN A 1 76 ? -9.495 -2.989 -6.224 1.00 84.00 76 ASN A O 1
ATOM 637 N N . VAL A 1 77 ? -10.467 -4.172 -4.592 1.00 87.94 77 VAL A N 1
ATOM 638 C CA . VAL A 1 77 ? -9.828 -5.448 -4.932 1.00 87.94 77 VAL A CA 1
ATOM 639 C C . VAL A 1 77 ? -10.810 -6.270 -5.759 1.00 87.94 77 VAL A C 1
ATOM 641 O O . VAL A 1 77 ? -11.873 -6.611 -5.268 1.00 87.94 77 VAL A O 1
ATOM 644 N N . LYS A 1 78 ? -10.486 -6.596 -7.016 1.00 85.44 78 LYS A N 1
ATOM 645 C CA . LYS A 1 78 ? -11.411 -7.337 -7.900 1.00 85.44 78 LYS A CA 1
ATOM 646 C C . LYS A 1 78 ? -11.667 -8.772 -7.445 1.00 85.44 78 LYS A C 1
ATOM 648 O O . LYS A 1 78 ? -12.812 -9.203 -7.432 1.00 85.44 78 LYS A O 1
ATOM 653 N N . ASP A 1 79 ? -10.613 -9.480 -7.055 1.00 85.88 79 ASP A N 1
ATOM 654 C CA . ASP A 1 79 ? -10.673 -10.898 -6.686 1.00 85.88 79 ASP A CA 1
ATOM 655 C C . ASP A 1 79 ? -10.781 -11.080 -5.163 1.00 85.88 79 ASP A C 1
ATOM 657 O O . ASP A 1 79 ? -10.217 -12.006 -4.587 1.00 85.88 79 ASP A O 1
ATOM 661 N N . PHE A 1 80 ? -11.492 -10.176 -4.477 1.00 87.50 80 PHE A N 1
ATOM 662 C CA . PHE A 1 80 ? -11.598 -10.211 -3.016 1.00 87.50 80 PHE A CA 1
ATOM 663 C C . PHE A 1 80 ? -12.305 -11.472 -2.491 1.00 87.50 80 PHE A C 1
ATOM 665 O O . PHE A 1 80 ? -12.085 -11.859 -1.348 1.00 87.50 80 PHE A O 1
ATOM 672 N N . ASP A 1 81 ? -13.122 -12.136 -3.317 1.00 87.69 81 ASP A N 1
ATOM 673 C CA . ASP A 1 81 ? -13.840 -13.366 -2.958 1.00 87.69 81 ASP A CA 1
ATOM 674 C C . ASP A 1 81 ? -12.901 -14.543 -2.632 1.00 87.69 81 ASP A C 1
ATOM 676 O O . ASP A 1 81 ? -13.322 -15.508 -1.991 1.00 87.69 81 ASP A O 1
ATOM 680 N N . SER A 1 82 ? -11.624 -14.487 -3.041 1.00 89.00 82 SER A N 1
ATOM 681 C CA . SER A 1 82 ? -10.626 -15.490 -2.645 1.00 89.00 82 SER A CA 1
ATOM 682 C C . SER A 1 82 ? -10.111 -15.311 -1.213 1.00 89.00 82 SER A C 1
ATOM 684 O O . SER A 1 82 ? -9.366 -16.163 -0.731 1.00 89.00 82 SER A O 1
ATOM 686 N N . TYR A 1 83 ? -10.476 -14.216 -0.540 1.00 90.38 83 TYR A N 1
ATOM 687 C CA . TYR A 1 83 ? -10.027 -13.868 0.806 1.00 90.38 83 TYR A CA 1
ATOM 688 C C . TYR A 1 83 ? -11.122 -14.111 1.852 1.00 90.38 83 TYR A C 1
ATOM 690 O O . TYR A 1 83 ? -12.305 -13.854 1.626 1.00 90.38 83 TYR A O 1
ATOM 698 N N . GLN A 1 84 ? -10.724 -14.563 3.043 1.00 91.31 84 GLN A N 1
ATOM 699 C CA . GLN A 1 84 ? -11.626 -14.707 4.189 1.00 91.31 84 GLN A CA 1
ATOM 700 C C . GLN A 1 84 ? -11.715 -13.387 4.959 1.00 91.31 84 GLN A C 1
ATOM 702 O O . GLN A 1 84 ? -10.991 -13.181 5.915 1.00 91.31 84 GLN A O 1
ATOM 707 N N . LEU A 1 85 ? -12.595 -12.474 4.545 1.00 91.44 85 LEU A N 1
ATOM 708 C CA . LEU A 1 85 ? -12.719 -11.132 5.141 1.00 91.44 85 LEU A CA 1
ATOM 709 C C . LEU A 1 85 ? -13.541 -11.130 6.447 1.00 91.44 85 LEU A C 1
ATOM 711 O O . LEU A 1 85 ? -14.574 -10.453 6.545 1.00 91.44 85 LEU A O 1
ATOM 715 N N . GLU A 1 86 ? -13.135 -11.922 7.439 1.00 92.31 86 GLU A N 1
ATOM 716 C CA . GLU A 1 86 ? -13.858 -12.097 8.710 1.00 92.31 86 GLU A CA 1
ATOM 717 C C . GLU A 1 86 ? -13.406 -11.113 9.791 1.00 92.31 86 GLU A C 1
ATOM 719 O O . GLU A 1 86 ? -14.215 -10.684 10.616 1.00 92.31 86 GLU A O 1
ATOM 724 N N . THR A 1 87 ? -12.139 -10.707 9.759 1.00 93.19 87 THR A N 1
ATOM 725 C CA . THR A 1 87 ? -11.542 -9.792 10.731 1.00 93.19 87 THR A CA 1
ATOM 726 C C . THR A 1 87 ? -10.940 -8.556 10.066 1.00 93.19 87 THR A C 1
ATOM 728 O O . THR A 1 87 ? -10.741 -8.490 8.853 1.00 93.19 87 THR A O 1
ATOM 731 N N . LEU A 1 88 ? -10.639 -7.535 10.878 1.00 89.62 88 LEU A N 1
ATOM 732 C CA . LEU A 1 88 ? -9.886 -6.362 10.420 1.00 89.62 88 LEU A CA 1
ATOM 733 C C . LEU A 1 88 ? -8.516 -6.767 9.869 1.00 89.62 88 LEU A C 1
ATOM 735 O O . LEU A 1 88 ? -8.040 -6.171 8.910 1.00 89.62 88 LEU A O 1
ATOM 739 N N . GLU A 1 89 ? -7.901 -7.775 10.478 1.00 92.25 89 GLU A N 1
ATOM 740 C CA . GLU A 1 89 ? -6.599 -8.277 10.071 1.00 92.25 89 GLU A CA 1
ATOM 741 C C . GLU A 1 89 ? -6.654 -8.940 8.705 1.00 92.25 89 GLU A C 1
ATOM 743 O O . GLU A 1 89 ? -5.863 -8.575 7.843 1.00 92.25 89 GLU A O 1
ATOM 748 N N . ASP A 1 90 ? -7.663 -9.768 8.446 1.00 93.62 90 ASP A N 1
ATOM 749 C CA . ASP A 1 90 ? -7.845 -10.368 7.123 1.00 93.62 90 ASP A CA 1
ATOM 750 C C . ASP A 1 90 ? -8.060 -9.310 6.034 1.00 93.62 90 ASP A C 1
ATOM 752 O O . ASP A 1 90 ? -7.548 -9.430 4.921 1.00 93.62 90 ASP A O 1
ATOM 756 N N . CYS A 1 91 ? -8.796 -8.240 6.355 1.00 92.31 91 CYS A N 1
ATOM 757 C CA . CYS A 1 91 ? -8.972 -7.115 5.442 1.00 92.31 91 CYS A CA 1
ATOM 758 C C . CYS A 1 91 ? -7.643 -6.401 5.163 1.00 92.31 91 CYS A C 1
ATOM 760 O O . CYS A 1 91 ? -7.357 -6.084 4.010 1.00 92.31 91 CYS A O 1
ATOM 762 N N . VAL A 1 92 ? -6.826 -6.150 6.190 1.00 90.94 92 VAL A N 1
ATOM 763 C CA . VAL A 1 92 ? -5.505 -5.520 6.030 1.00 90.94 92 VAL A CA 1
ATOM 764 C C . VAL A 1 92 ? -4.578 -6.413 5.208 1.00 90.94 92 VAL A C 1
ATOM 766 O O . VAL A 1 92 ? -3.950 -5.920 4.276 1.00 90.94 92 VAL A O 1
ATOM 769 N N . GLU A 1 93 ? -4.547 -7.717 5.474 1.00 92.62 93 GLU A N 1
ATOM 770 C CA . GLU A 1 93 ? -3.754 -8.679 4.700 1.00 92.62 93 GLU A CA 1
ATOM 771 C C . GLU A 1 93 ? -4.193 -8.733 3.234 1.00 92.62 93 GLU A C 1
ATOM 773 O O . GLU A 1 93 ? -3.355 -8.702 2.332 1.00 92.62 93 GLU A O 1
ATOM 778 N N . CYS A 1 94 ? -5.504 -8.721 2.974 1.00 93.12 94 CYS A N 1
ATOM 779 C CA . CYS A 1 94 ? -6.036 -8.634 1.617 1.00 93.12 94 CYS A CA 1
ATOM 780 C C . CYS A 1 94 ? -5.591 -7.347 0.910 1.00 93.12 94 CYS A C 1
ATOM 782 O O . CYS A 1 94 ? -5.279 -7.380 -0.282 1.00 93.12 94 CYS A O 1
ATOM 784 N N . 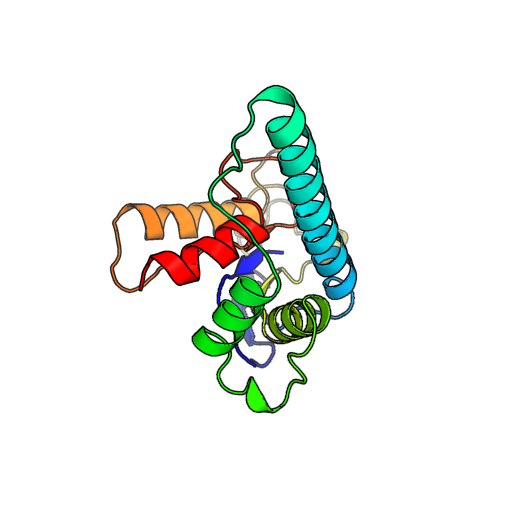LEU A 1 95 ? -5.567 -6.207 1.605 1.00 90.62 95 LEU A N 1
ATOM 785 C CA . LEU A 1 95 ? -5.086 -4.956 1.019 1.00 90.62 95 LEU A CA 1
ATOM 786 C C . LEU A 1 95 ? -3.592 -5.044 0.710 1.00 90.62 95 LEU A C 1
ATOM 788 O O . LEU A 1 95 ? -3.216 -4.777 -0.426 1.00 90.62 95 LEU A O 1
ATOM 792 N N . LEU A 1 96 ? -2.768 -5.468 1.672 1.00 90.94 96 LEU A N 1
ATOM 793 C CA . LEU A 1 96 ? -1.312 -5.595 1.523 1.00 90.94 96 LEU A CA 1
ATOM 794 C C . LEU A 1 96 ? -0.928 -6.497 0.350 1.00 90.94 96 LEU A C 1
ATOM 796 O O . LEU A 1 96 ? -0.105 -6.116 -0.478 1.00 90.94 96 LEU A O 1
ATOM 800 N N . ASP A 1 97 ? -1.589 -7.646 0.221 1.00 91.81 97 ASP A N 1
ATOM 801 C CA . ASP A 1 97 ? -1.391 -8.577 -0.890 1.00 91.81 97 ASP A CA 1
ATOM 802 C C . ASP A 1 97 ? -1.634 -7.942 -2.263 1.00 91.81 97 ASP A C 1
ATOM 804 O O . ASP A 1 97 ? -1.082 -8.392 -3.270 1.00 91.81 97 ASP A O 1
ATOM 808 N N . ASN A 1 98 ? -2.530 -6.963 -2.326 1.00 91.19 98 ASN A N 1
ATOM 809 C CA . ASN A 1 98 ? -2.952 -6.325 -3.562 1.00 91.19 98 ASN A CA 1
ATOM 810 C C . ASN A 1 98 ? -2.335 -4.935 -3.737 1.00 91.19 98 ASN A C 1
ATOM 812 O O . ASN A 1 98 ? -2.526 -4.343 -4.795 1.00 91.19 98 ASN A O 1
ATOM 816 N N . MET A 1 99 ? -1.592 -4.418 -2.754 1.00 89.81 99 MET A N 1
ATOM 817 C CA . MET A 1 99 ? -0.939 -3.118 -2.852 1.00 89.81 99 MET A CA 1
ATOM 818 C C . MET A 1 99 ? 0.109 -3.134 -3.957 1.00 89.81 99 MET A C 1
ATOM 820 O O . MET A 1 99 ? 0.922 -4.059 -4.076 1.00 89.81 99 MET A O 1
ATOM 824 N N . ILE A 1 100 ? 0.083 -2.076 -4.758 1.00 89.69 100 ILE A N 1
ATOM 825 C CA . ILE A 1 100 ? 1.056 -1.829 -5.811 1.00 89.69 100 ILE A CA 1
ATOM 826 C C . ILE A 1 100 ? 2.072 -0.812 -5.306 1.00 89.69 100 ILE A C 1
ATOM 828 O O . ILE A 1 100 ? 1.713 0.241 -4.772 1.00 89.69 100 ILE A O 1
ATOM 832 N N . PHE A 1 101 ? 3.350 -1.111 -5.506 1.00 88.19 101 PHE A N 1
ATOM 833 C CA . PHE A 1 101 ? 4.450 -0.236 -5.135 1.00 88.19 101 PHE A CA 1
ATOM 834 C C . PHE A 1 101 ? 5.323 0.115 -6.335 1.00 88.19 101 PHE A C 1
ATOM 836 O O . PHE A 1 101 ? 5.376 -0.597 -7.341 1.00 88.19 101 PHE A O 1
ATOM 843 N N . ILE A 1 102 ? 6.012 1.240 -6.196 1.00 87.56 102 ILE A N 1
ATOM 844 C CA . ILE A 1 102 ? 7.090 1.689 -7.058 1.00 87.56 102 ILE A CA 1
ATOM 845 C C . ILE A 1 102 ? 8.391 1.585 -6.267 1.00 87.56 102 ILE A C 1
ATOM 847 O O . ILE A 1 102 ? 8.524 2.140 -5.167 1.00 87.56 102 ILE A O 1
ATOM 851 N N . GLU A 1 103 ? 9.371 0.915 -6.857 1.00 86.38 103 GLU A N 1
ATOM 852 C CA . GLU A 1 103 ? 10.712 0.794 -6.302 1.00 86.38 103 GLU A CA 1
ATOM 853 C C . GLU A 1 103 ? 11.793 1.217 -7.271 1.00 86.38 103 GLU A C 1
ATOM 855 O O . GLU A 1 103 ? 11.635 1.209 -8.493 1.00 86.38 103 GLU A O 1
ATOM 860 N N . PHE A 1 104 ? 12.921 1.550 -6.663 1.00 79.81 104 PHE A N 1
ATOM 861 C CA . PHE A 1 104 ? 14.160 1.813 -7.345 1.00 79.81 104 PHE A CA 1
ATOM 862 C C . PHE A 1 104 ? 15.132 0.688 -7.002 1.00 79.81 104 PHE A C 1
ATOM 864 O O . PHE A 1 104 ? 15.477 0.499 -5.839 1.00 79.81 104 PHE A O 1
ATOM 871 N N . ASP A 1 105 ? 15.571 -0.045 -8.015 1.00 79.06 105 ASP A N 1
ATOM 872 C CA . ASP A 1 105 ? 16.517 -1.157 -7.905 1.00 79.06 105 ASP A CA 1
ATOM 873 C C . ASP A 1 105 ? 17.956 -0.621 -7.921 1.00 79.06 105 ASP A C 1
ATOM 875 O O . ASP A 1 105 ? 18.713 -0.804 -8.877 1.00 79.06 105 ASP A O 1
ATOM 879 N N . TYR A 1 106 ? 18.315 0.148 -6.892 1.00 69.69 106 TYR A N 1
ATOM 880 C CA . TYR A 1 106 ? 19.685 0.607 -6.680 1.00 69.69 106 TYR A CA 1
ATOM 881 C C . TYR A 1 106 ? 20.262 -0.049 -5.432 1.00 69.69 106 TYR A C 1
ATOM 883 O O . TYR A 1 106 ? 19.781 0.184 -4.325 1.00 69.69 106 TYR A O 1
ATOM 891 N N . GLU A 1 107 ? 21.363 -0.777 -5.593 1.00 60.94 107 GLU A N 1
ATOM 892 C CA . GLU A 1 107 ? 22.288 -0.995 -4.485 1.00 60.94 107 GLU A CA 1
ATOM 893 C C . GLU A 1 107 ? 22.872 0.366 -4.080 1.00 60.94 107 GLU A C 1
ATOM 895 O O . GLU A 1 107 ? 23.193 1.198 -4.941 1.00 60.94 107 GLU A O 1
ATOM 900 N N . TYR A 1 108 ? 23.025 0.608 -2.774 1.00 55.72 108 TYR A N 1
ATOM 901 C CA . TYR A 1 108 ? 23.590 1.869 -2.286 1.00 55.72 108 TYR A CA 1
ATOM 902 C C . TYR A 1 108 ? 24.949 2.137 -2.934 1.00 55.72 108 TYR A C 1
ATOM 904 O O . TYR A 1 108 ? 25.214 3.276 -3.307 1.00 55.72 108 TYR A O 1
ATOM 912 N N . ASP A 1 109 ? 25.746 1.088 -3.164 1.00 57.59 109 ASP A N 1
ATOM 913 C CA . ASP A 1 109 ? 27.063 1.134 -3.801 1.00 57.59 109 ASP A CA 1
ATOM 914 C C . ASP A 1 109 ? 27.021 1.361 -5.323 1.00 57.59 109 ASP A C 1
ATOM 916 O O . ASP A 1 109 ? 27.924 2.011 -5.853 1.00 57.59 109 ASP A O 1
ATOM 920 N N . ASP A 1 110 ? 25.947 0.949 -6.004 1.00 55.25 110 ASP A N 1
ATOM 921 C CA . ASP A 1 110 ? 25.767 1.071 -7.460 1.00 55.25 110 ASP A CA 1
ATOM 922 C C . ASP A 1 110 ? 25.378 2.479 -7.924 1.00 55.25 110 ASP A C 1
ATOM 924 O O . ASP A 1 110 ? 25.316 2.734 -9.129 1.00 55.25 110 ASP A O 1
ATOM 928 N N . MET A 1 111 ? 25.069 3.397 -7.003 1.00 56.06 111 MET A N 1
ATOM 929 C CA . MET A 1 111 ? 24.693 4.764 -7.368 1.00 56.06 111 MET A CA 1
ATOM 930 C C . MET A 1 111 ? 25.902 5.525 -7.944 1.00 56.06 111 MET A C 1
ATOM 932 O O . MET A 1 111 ? 26.854 5.817 -7.210 1.00 56.06 111 MET A O 1
ATOM 936 N N . PRO A 1 112 ? 25.884 5.894 -9.237 1.00 51.94 112 PRO A N 1
ATOM 937 C CA . PRO A 1 112 ? 27.027 6.538 -9.861 1.00 51.94 112 PRO A CA 1
ATOM 938 C C . PRO A 1 112 ? 27.170 7.983 -9.358 1.00 51.94 112 PRO A C 1
ATOM 940 O O . PRO A 1 112 ? 26.208 8.750 -9.284 1.00 51.94 112 PRO A O 1
ATOM 943 N N . PHE A 1 113 ? 28.400 8.359 -9.004 1.00 51.69 113 PHE A N 1
ATOM 944 C CA . PHE A 1 113 ? 28.771 9.726 -8.633 1.00 51.69 113 PHE A CA 1
ATOM 945 C C . PHE A 1 113 ? 28.806 10.610 -9.889 1.00 51.69 113 PHE A C 1
ATOM 947 O O . PHE A 1 113 ? 29.617 10.361 -10.776 1.00 51.69 113 PHE A O 1
ATOM 954 N N . PHE A 1 114 ? 27.979 11.661 -9.943 1.00 50.72 114 PHE A N 1
ATOM 955 C CA . PHE A 1 114 ? 28.026 12.709 -10.980 1.00 50.72 114 PHE A CA 1
ATOM 956 C C . PHE A 1 114 ? 28.033 12.208 -12.444 1.00 50.72 114 PHE A C 1
ATOM 958 O O . PHE A 1 114 ? 28.623 12.854 -13.310 1.00 50.72 114 PHE A O 1
ATOM 965 N N . ASP A 1 115 ? 27.365 11.090 -12.748 1.00 55.12 115 ASP A N 1
ATOM 966 C CA . ASP A 1 115 ? 27.173 10.632 -14.129 1.00 55.12 115 ASP A CA 1
ATOM 967 C C . ASP A 1 115 ? 25.727 10.847 -14.591 1.00 55.12 115 ASP A C 1
ATOM 969 O O . ASP A 1 115 ? 24.843 10.016 -14.389 1.00 55.12 115 ASP A O 1
ATOM 973 N N . TRP A 1 116 ? 25.515 11.970 -15.274 1.00 51.56 116 TRP A N 1
ATOM 974 C CA . TRP A 1 116 ? 24.235 12.378 -15.859 1.00 51.56 116 TRP A CA 1
ATOM 975 C C . TRP A 1 116 ? 23.747 11.460 -16.988 1.00 51.56 116 TRP A C 1
ATOM 977 O O . TRP A 1 116 ? 22.604 11.576 -17.429 1.00 51.56 116 TRP A O 1
ATOM 987 N N . THR A 1 117 ? 24.603 10.565 -17.497 1.00 55.09 117 THR A N 1
ATOM 988 C CA . THR A 1 117 ? 24.228 9.618 -18.555 1.00 55.09 117 THR A CA 1
ATOM 989 C C . THR A 1 117 ? 23.589 8.342 -18.008 1.00 55.09 117 THR A C 1
ATOM 991 O O . THR A 1 117 ? 22.837 7.685 -18.731 1.00 55.09 117 THR A O 1
ATOM 994 N N . THR A 1 118 ? 23.832 8.021 -16.733 1.00 53.47 118 THR A N 1
ATOM 995 C CA . THR A 1 118 ? 23.328 6.815 -16.056 1.00 53.47 118 THR A CA 1
ATOM 996 C C . THR A 1 118 ? 22.467 7.110 -14.825 1.00 53.47 118 THR A C 1
ATOM 998 O O . THR A 1 118 ? 21.707 6.237 -14.417 1.00 53.47 118 THR A O 1
ATOM 1001 N N . ASN A 1 119 ? 22.508 8.328 -14.273 1.00 55.75 119 ASN A N 1
ATOM 1002 C CA . ASN A 1 119 ? 21.652 8.770 -13.173 1.00 55.75 119 ASN A CA 1
ATOM 1003 C C . ASN A 1 119 ? 21.059 10.158 -13.462 1.00 55.75 119 ASN A C 1
ATOM 1005 O O . ASN A 1 119 ? 21.776 11.125 -13.704 1.00 55.75 119 ASN A O 1
ATOM 1009 N N . CYS A 1 120 ? 19.728 10.252 -13.443 1.00 54.81 120 CYS A N 1
ATOM 1010 C CA . CYS A 1 120 ? 18.990 11.500 -13.663 1.00 54.81 120 CYS A CA 1
ATOM 1011 C C . CYS A 1 120 ? 18.720 12.277 -12.363 1.00 54.81 120 CYS A C 1
ATOM 1013 O O . CYS A 1 120 ? 18.000 13.276 -12.380 1.00 54.81 120 CYS A O 1
ATOM 1015 N N . PHE A 1 121 ? 19.239 11.800 -11.233 1.00 56.69 121 PHE A N 1
ATOM 1016 C CA . PHE A 1 121 ? 19.039 12.390 -9.923 1.00 56.69 121 PHE A CA 1
ATOM 1017 C C . PHE A 1 121 ? 20.386 12.856 -9.367 1.00 56.69 121 PHE A C 1
ATOM 1019 O O . PHE A 1 121 ? 21.304 12.066 -9.153 1.00 56.69 121 PHE A O 1
ATOM 1026 N N . ASP A 1 122 ? 20.502 14.163 -9.168 1.00 52.62 122 ASP A N 1
ATOM 1027 C CA . ASP A 1 122 ? 21.674 14.807 -8.587 1.00 52.62 122 ASP A CA 1
ATOM 1028 C C . ASP A 1 122 ? 22.000 14.257 -7.179 1.00 52.62 122 ASP A C 1
ATOM 1030 O O . ASP A 1 122 ? 21.191 14.346 -6.266 1.00 52.62 122 ASP A O 1
ATOM 1034 N N . GLY A 1 123 ? 23.207 13.691 -7.030 1.00 49.69 123 GLY A N 1
ATOM 1035 C CA . GLY A 1 123 ? 24.027 13.635 -5.805 1.00 49.69 123 GLY A CA 1
ATOM 1036 C C . GLY A 1 123 ? 23.537 12.881 -4.548 1.00 49.69 123 GLY A C 1
ATOM 1037 O O . GLY A 1 123 ? 22.566 13.250 -3.905 1.00 49.69 123 GLY A O 1
ATOM 1038 N N . ARG A 1 124 ? 24.368 11.945 -4.048 1.00 48.72 124 ARG A N 1
ATOM 1039 C CA . ARG A 1 124 ? 24.206 11.196 -2.771 1.00 48.72 124 ARG A CA 1
ATOM 1040 C C . ARG A 1 124 ? 24.119 12.033 -1.475 1.00 48.72 124 ARG A C 1
ATOM 1042 O O . ARG A 1 124 ? 23.902 11.441 -0.424 1.00 48.72 124 ARG A O 1
ATOM 1049 N N . LEU A 1 125 ? 24.398 13.341 -1.482 1.00 47.25 125 LEU A N 1
ATOM 1050 C CA . LEU A 1 125 ? 24.775 14.044 -0.240 1.00 47.25 125 LEU A CA 1
ATOM 1051 C C . LEU A 1 125 ? 24.005 15.320 0.119 1.00 47.25 125 LEU A C 1
ATOM 1053 O O . LEU A 1 125 ? 24.214 15.785 1.233 1.00 47.25 125 LEU A O 1
ATOM 1057 N N . CYS A 1 126 ? 23.124 15.868 -0.724 1.00 47.59 126 CYS A N 1
ATOM 1058 C CA . CYS A 1 126 ? 22.411 17.116 -0.386 1.00 47.59 126 CYS A CA 1
ATOM 1059 C C . CYS A 1 126 ? 21.074 17.341 -1.121 1.00 47.59 126 CYS A C 1
ATOM 1061 O O . CYS A 1 126 ? 20.523 18.435 -1.006 1.00 47.59 126 CYS A O 1
ATOM 1063 N N . GLU A 1 127 ? 20.544 16.374 -1.873 1.00 54.00 127 GLU A N 1
ATOM 1064 C CA . GLU A 1 127 ? 19.321 16.581 -2.659 1.00 54.00 127 GLU A CA 1
ATOM 1065 C C . GLU A 1 127 ? 18.233 15.550 -2.361 1.00 54.00 127 GLU A C 1
ATOM 1067 O O . GLU A 1 127 ? 18.506 14.456 -1.874 1.00 54.00 127 GLU A O 1
ATOM 1072 N N . GLU A 1 128 ? 16.994 15.970 -2.630 1.00 55.00 128 GLU A N 1
ATOM 1073 C CA . GLU A 1 128 ? 15.735 15.250 -2.411 1.00 55.00 128 GLU A CA 1
ATOM 1074 C C . GLU A 1 128 ? 15.819 13.779 -2.827 1.00 55.00 128 GLU A C 1
ATOM 1076 O O . GLU A 1 128 ? 16.249 13.469 -3.945 1.00 55.00 128 GLU A O 1
ATOM 1081 N N . ASP A 1 129 ? 15.367 12.882 -1.945 1.00 66.06 129 ASP A N 1
ATOM 1082 C CA . ASP A 1 129 ? 15.336 11.438 -2.200 1.00 66.06 129 ASP A CA 1
ATOM 1083 C C . ASP A 1 129 ? 14.566 11.140 -3.496 1.00 66.06 129 ASP A C 1
ATOM 1085 O O . ASP A 1 129 ? 13.582 11.796 -3.845 1.00 66.06 129 ASP A O 1
ATOM 1089 N N . TYR A 1 130 ? 14.997 10.115 -4.225 1.00 71.25 130 TYR A N 1
ATOM 1090 C CA . TYR A 1 130 ? 14.328 9.601 -5.419 1.00 71.25 130 TYR A CA 1
ATOM 1091 C C . TYR A 1 130 ? 12.815 9.428 -5.223 1.00 71.25 130 TYR A C 1
ATOM 1093 O O . TYR A 1 130 ? 12.018 9.784 -6.098 1.00 71.25 130 TYR A O 1
ATOM 1101 N N . SER A 1 131 ? 12.418 8.933 -4.049 1.00 72.88 131 SER A N 1
ATOM 1102 C CA . SER A 1 131 ? 11.018 8.766 -3.668 1.00 72.88 131 SER A CA 1
ATOM 1103 C C . SER A 1 131 ? 10.308 10.125 -3.549 1.00 72.88 131 SER A C 1
ATOM 1105 O O . SER A 1 131 ? 9.190 10.283 -4.036 1.00 72.88 131 SER A O 1
ATOM 1107 N N . GLU A 1 132 ? 10.972 11.153 -3.009 1.00 72.19 132 GLU A N 1
ATOM 1108 C CA . GLU A 1 132 ? 10.433 12.519 -2.924 1.00 72.19 132 GLU A CA 1
ATOM 1109 C C . GLU A 1 132 ? 10.194 13.131 -4.306 1.00 72.19 132 GLU A C 1
ATOM 1111 O O . GLU A 1 132 ? 9.162 13.769 -4.520 1.00 72.19 132 GLU A O 1
ATOM 1116 N N . LYS A 1 133 ? 11.087 12.911 -5.278 1.00 75.56 133 LYS A N 1
ATOM 1117 C CA . LYS A 1 133 ? 10.901 13.459 -6.634 1.00 75.56 133 LYS A CA 1
ATOM 1118 C C . LYS A 1 133 ? 9.678 12.854 -7.332 1.00 75.56 133 LYS A C 1
ATOM 1120 O O . LYS A 1 133 ? 8.932 13.580 -7.989 1.00 75.56 133 LYS A O 1
ATOM 1125 N N . ILE A 1 134 ? 9.421 11.557 -7.148 1.00 77.75 134 ILE A N 1
ATOM 1126 C CA . ILE A 1 134 ? 8.204 10.906 -7.664 1.00 77.75 134 ILE A CA 1
ATOM 1127 C C . ILE A 1 134 ? 6.959 11.402 -6.922 1.00 77.75 134 ILE A C 1
ATOM 1129 O O . ILE A 1 134 ? 5.959 11.713 -7.565 1.00 77.75 134 ILE A O 1
ATOM 1133 N N . ILE A 1 135 ? 7.021 11.555 -5.596 1.00 74.75 135 ILE A N 1
ATOM 1134 C CA . ILE A 1 135 ? 5.923 12.134 -4.806 1.00 74.75 135 ILE A CA 1
ATOM 1135 C C . ILE A 1 135 ? 5.588 13.543 -5.306 1.00 74.75 135 ILE A C 1
ATOM 1137 O O . ILE A 1 135 ? 4.424 13.862 -5.542 1.00 74.75 135 ILE A O 1
ATOM 1141 N N . LYS A 1 136 ? 6.599 14.390 -5.529 1.00 75.06 136 LYS A N 1
ATOM 1142 C CA . LYS A 1 136 ? 6.422 15.735 -6.090 1.00 75.06 136 LYS A CA 1
ATOM 1143 C C . LYS A 1 136 ? 5.817 15.706 -7.482 1.00 75.06 136 LYS A C 1
ATOM 1145 O O . LYS A 1 136 ? 4.947 16.523 -7.768 1.00 75.06 136 LYS A O 1
ATOM 1150 N N . PHE A 1 137 ? 6.244 14.771 -8.324 1.00 77.12 137 PHE A N 1
ATOM 1151 C CA . PHE A 1 137 ? 5.664 14.581 -9.646 1.00 77.12 137 PHE A CA 1
ATOM 1152 C C . PHE A 1 137 ? 4.182 14.189 -9.566 1.00 77.12 137 PHE A C 1
ATOM 1154 O O . PHE A 1 137 ? 3.351 14.821 -10.215 1.00 77.12 137 PHE A O 1
ATOM 1161 N N . PHE A 1 138 ? 3.814 13.223 -8.722 1.00 77.00 138 PHE A N 1
ATOM 1162 C CA . PHE A 1 138 ? 2.410 12.856 -8.512 1.00 77.00 138 PHE A CA 1
ATOM 1163 C C . PHE A 1 138 ? 1.589 13.999 -7.921 1.00 77.00 138 PHE A C 1
ATOM 1165 O O . PHE A 1 138 ? 0.480 14.251 -8.383 1.00 77.00 138 PHE A O 1
ATOM 1172 N N . ASN A 1 139 ? 2.139 14.751 -6.969 1.00 71.88 139 ASN A N 1
ATOM 1173 C CA . ASN A 1 139 ? 1.486 15.938 -6.423 1.00 71.88 139 ASN A CA 1
ATOM 1174 C C . ASN A 1 139 ? 1.282 17.023 -7.484 1.00 71.88 139 ASN A C 1
ATOM 1176 O O . ASN A 1 139 ? 0.219 17.637 -7.525 1.00 71.88 139 ASN A O 1
ATOM 1180 N N . PHE A 1 140 ? 2.264 17.234 -8.363 1.00 74.19 140 PHE A N 1
ATOM 1181 C CA . PHE A 1 140 ? 2.146 18.141 -9.502 1.00 74.19 140 PHE A CA 1
ATOM 1182 C C . PHE A 1 140 ? 1.015 17.709 -10.447 1.00 74.19 140 PHE A C 1
ATOM 1184 O O . PHE A 1 140 ? 0.163 18.529 -10.778 1.00 74.19 140 PHE A O 1
ATOM 1191 N N . LEU A 1 141 ? 0.942 16.421 -10.803 1.00 71.19 141 LEU A N 1
ATOM 1192 C CA . LEU A 1 141 ? -0.154 15.881 -11.617 1.00 71.19 141 LEU A CA 1
ATOM 1193 C C . LEU A 1 141 ? -1.520 15.997 -10.913 1.00 71.19 141 LEU A C 1
ATOM 1195 O O . LEU A 1 141 ? -2.525 16.329 -11.539 1.00 71.19 141 LEU A O 1
ATOM 1199 N N . ASN A 1 142 ? -1.575 15.770 -9.601 1.00 68.12 142 ASN A N 1
ATOM 1200 C CA . ASN A 1 142 ? -2.810 15.875 -8.824 1.00 68.12 142 ASN A CA 1
ATOM 1201 C C . ASN A 1 142 ? -3.291 17.338 -8.675 1.00 68.12 142 ASN A C 1
ATOM 1203 O O . ASN A 1 142 ? -4.498 17.579 -8.581 1.00 68.12 142 ASN A O 1
ATOM 1207 N N . HIS A 1 143 ? -2.381 18.324 -8.666 1.00 61.03 143 HIS A N 1
ATOM 1208 C CA . HIS A 1 143 ? -2.689 19.740 -8.413 1.00 61.03 143 HIS A CA 1
ATOM 1209 C C . HIS A 1 143 ? -3.661 20.345 -9.443 1.00 61.03 143 HIS A C 1
ATOM 1211 O O . HIS A 1 143 ? -4.477 21.200 -9.094 1.00 61.03 143 HIS A O 1
ATOM 1217 N N . GLU A 1 144 ? -3.635 19.891 -10.698 1.00 53.81 144 GLU A N 1
ATOM 1218 C CA . GLU A 1 144 ? -4.507 20.421 -11.759 1.00 53.81 144 GLU A CA 1
ATOM 1219 C C . GLU A 1 144 ? -5.906 19.781 -11.815 1.00 53.81 144 GLU A C 1
ATOM 1221 O O . GLU A 1 144 ? -6.687 20.092 -12.714 1.00 53.81 144 GLU A O 1
ATOM 1226 N N . ARG A 1 145 ? -6.269 18.908 -10.858 1.00 51.84 145 ARG A N 1
ATOM 1227 C CA . ARG A 1 145 ? -7.492 18.082 -10.930 1.00 51.84 145 ARG A CA 1
ATOM 1228 C C . ARG A 1 145 ? -7.588 17.348 -12.270 1.00 51.84 145 ARG A C 1
ATOM 1230 O O . ARG A 1 145 ? -8.646 17.348 -12.904 1.00 51.84 145 ARG A O 1
ATOM 1237 N N . HIS A 1 146 ? -6.494 16.727 -12.717 1.00 44.56 146 HIS A N 1
ATOM 1238 C CA . HIS A 1 146 ? -6.571 15.778 -13.822 1.00 44.56 146 HIS A CA 1
ATOM 1239 C C . HIS A 1 146 ? -7.573 14.687 -13.430 1.00 44.56 146 HIS A C 1
ATOM 1241 O O . HIS A 1 146 ? -7.288 13.824 -12.608 1.00 44.56 146 HIS A O 1
ATOM 1247 N N . THR A 1 147 ? -8.769 14.747 -14.015 1.00 40.84 147 THR A N 1
ATOM 1248 C CA . THR A 1 147 ? -9.962 13.961 -13.648 1.00 40.84 147 THR A CA 1
ATOM 1249 C C . THR A 1 147 ? -9.788 12.443 -13.756 1.00 40.84 147 THR A C 1
ATOM 1251 O O . THR A 1 147 ? -10.696 11.701 -13.403 1.00 40.84 147 THR A O 1
ATOM 1254 N N . HIS A 1 148 ? -8.636 11.983 -14.245 1.00 37.09 148 HIS A N 1
ATOM 1255 C CA . HIS A 1 148 ? -8.346 10.588 -14.559 1.00 37.09 148 HIS A CA 1
ATOM 1256 C C . HIS A 1 148 ? -7.072 10.058 -13.882 1.00 37.09 148 HIS A C 1
ATOM 1258 O O . HIS A 1 148 ? -6.782 8.873 -14.008 1.00 37.09 148 HIS A O 1
ATOM 1264 N N . ALA A 1 149 ? -6.303 10.904 -13.191 1.00 40.09 149 ALA A N 1
ATOM 1265 C CA . ALA A 1 149 ? -5.027 10.527 -12.590 1.00 40.09 149 ALA A CA 1
ATOM 1266 C C . ALA A 1 149 ? -5.007 10.965 -11.124 1.00 40.09 149 ALA A C 1
ATOM 1268 O O . ALA A 1 149 ? -4.416 11.982 -10.786 1.00 40.09 149 ALA A O 1
ATOM 1269 N N . HIS A 1 150 ? -5.700 10.207 -10.272 1.00 49.41 150 HIS A N 1
ATOM 1270 C CA . HIS A 1 150 ? -5.599 10.333 -8.821 1.00 49.41 150 HIS A CA 1
ATOM 1271 C C . HIS A 1 150 ? -4.602 9.294 -8.313 1.00 49.41 150 HIS A C 1
ATOM 1273 O O . HIS A 1 150 ? -4.957 8.139 -8.098 1.00 49.41 150 HIS A O 1
ATOM 1279 N N . PHE A 1 151 ? -3.344 9.700 -8.147 1.00 58.38 151 PHE A N 1
ATOM 1280 C CA . PHE A 1 151 ? -2.335 8.867 -7.494 1.00 58.38 151 PHE A CA 1
ATOM 1281 C C . PHE A 1 151 ? -2.274 9.271 -6.023 1.00 58.38 151 PHE A C 1
ATOM 1283 O O . PHE A 1 151 ? -1.516 10.177 -5.668 1.00 58.38 151 PHE A O 1
ATOM 1290 N N . ASN A 1 152 ? -3.108 8.665 -5.171 1.00 65.44 152 ASN A N 1
ATOM 1291 C CA . ASN A 1 152 ? -2.901 8.816 -3.733 1.00 65.44 152 ASN A CA 1
ATOM 1292 C C . ASN A 1 152 ? -1.703 7.951 -3.339 1.00 65.44 152 ASN A C 1
ATOM 1294 O O . ASN A 1 152 ? -1.575 6.801 -3.763 1.00 65.44 152 ASN A O 1
ATOM 1298 N N . ILE A 1 153 ? -0.813 8.533 -2.547 1.00 65.56 153 ILE A N 1
ATOM 1299 C CA . ILE A 1 153 ? 0.369 7.851 -2.034 1.00 65.56 153 ILE A CA 1
ATOM 1300 C C . ILE A 1 153 ? 0.045 7.412 -0.619 1.00 65.56 153 ILE A C 1
ATOM 1302 O O . ILE A 1 153 ? -0.357 8.228 0.209 1.00 65.56 153 ILE A O 1
ATOM 1306 N N . VAL A 1 154 ? 0.198 6.117 -0.377 1.00 64.75 154 VAL A N 1
ATOM 1307 C CA . VAL A 1 154 ? -0.135 5.476 0.894 1.00 64.75 154 VAL A CA 1
ATOM 1308 C C . VAL A 1 154 ? 1.079 5.476 1.819 1.00 64.75 154 VAL A C 1
ATOM 1310 O O . VAL A 1 154 ? 0.934 5.719 3.010 1.00 64.75 154 VAL A O 1
ATOM 1313 N N . TYR A 1 155 ? 2.280 5.255 1.275 1.00 67.50 155 TYR A N 1
ATOM 1314 C CA . TYR A 1 155 ? 3.513 5.136 2.056 1.00 67.50 155 TYR A CA 1
ATOM 1315 C C . TYR A 1 155 ? 4.750 5.550 1.247 1.00 67.50 155 TYR A C 1
ATOM 1317 O O . TYR A 1 155 ? 4.791 5.366 0.027 1.00 67.50 155 TYR A O 1
ATOM 1325 N N . SER A 1 156 ? 5.770 6.064 1.939 1.00 68.75 156 SER A N 1
ATOM 1326 C CA . SER A 1 156 ? 7.111 6.325 1.409 1.00 68.75 156 SER A CA 1
ATOM 1327 C C . SER A 1 156 ? 8.160 5.907 2.432 1.00 68.75 156 SER A C 1
ATOM 1329 O O . SER A 1 156 ? 8.048 6.263 3.599 1.00 68.75 156 SER A O 1
ATOM 1331 N N . SER A 1 157 ? 9.214 5.225 1.982 1.00 64.25 157 SER A N 1
ATOM 1332 C CA . SER A 1 157 ? 10.326 4.800 2.848 1.00 64.25 157 SER A CA 1
ATOM 1333 C C . SER A 1 157 ? 11.189 5.954 3.376 1.00 64.25 157 SER A C 1
ATOM 1335 O O . SER A 1 157 ? 12.048 5.736 4.222 1.00 64.25 157 SER A O 1
ATOM 1337 N N . ASN A 1 158 ? 11.014 7.169 2.850 1.00 63.97 158 ASN A N 1
ATOM 1338 C CA . ASN A 1 158 ? 11.677 8.361 3.360 1.00 63.97 158 ASN A CA 1
ATOM 1339 C C . ASN A 1 158 ? 10.664 9.214 4.132 1.00 63.97 158 ASN A C 1
ATOM 1341 O O . ASN A 1 158 ? 9.874 9.950 3.539 1.00 63.97 158 ASN A O 1
ATOM 1345 N N . GLU A 1 159 ? 10.689 9.088 5.459 1.00 54.34 159 GLU A N 1
ATOM 1346 C CA . GLU A 1 159 ? 9.818 9.822 6.387 1.00 54.34 159 GLU A CA 1
ATOM 1347 C C . GLU A 1 159 ? 10.246 11.286 6.595 1.00 54.34 159 GLU A C 1
ATOM 1349 O O . GLU A 1 159 ? 9.553 12.054 7.267 1.00 54.34 159 GLU A O 1
ATOM 1354 N N . THR A 1 160 ? 11.402 11.695 6.056 1.00 49.31 160 THR A N 1
ATOM 1355 C CA . THR A 1 160 ? 12.086 12.904 6.533 1.00 49.31 160 THR A CA 1
ATOM 1356 C C . THR A 1 160 ? 11.524 14.220 5.983 1.00 49.31 160 THR A C 1
ATOM 1358 O O . THR A 1 160 ? 11.744 15.259 6.603 1.00 49.31 160 THR A O 1
ATOM 1361 N N . TYR A 1 161 ? 10.746 14.221 4.894 1.00 41.69 161 TYR A N 1
ATOM 1362 C CA . TYR A 1 161 ? 10.121 15.437 4.357 1.00 41.69 161 TYR A CA 1
ATOM 1363 C C . TYR A 1 161 ? 8.747 15.164 3.724 1.00 41.69 161 TYR A C 1
ATOM 1365 O O . TYR A 1 161 ? 8.650 14.639 2.625 1.00 41.69 161 TYR A O 1
ATOM 1373 N N . PHE A 1 162 ? 7.680 15.545 4.436 1.00 39.34 162 PHE A N 1
ATOM 1374 C CA . PHE A 1 162 ? 6.535 16.367 4.000 1.00 39.34 162 PHE A CA 1
ATOM 1375 C C . PHE A 1 162 ? 5.344 16.137 4.940 1.00 39.34 162 PHE A C 1
ATOM 1377 O O . PHE A 1 162 ? 4.889 15.023 5.171 1.00 39.34 162 PHE A O 1
ATOM 1384 N N . SER A 1 163 ? 4.757 17.242 5.389 1.00 37.06 163 SER A N 1
ATOM 1385 C CA . SER A 1 163 ? 3.460 17.374 6.065 1.00 37.06 163 SER A CA 1
ATOM 1386 C C . SER A 1 163 ? 2.247 16.900 5.231 1.00 37.06 163 SER A C 1
ATOM 1388 O O . SER A 1 163 ? 1.127 17.357 5.458 1.00 37.06 163 SER A O 1
ATOM 1390 N N . ILE A 1 164 ? 2.463 16.035 4.232 1.00 45.22 164 ILE A N 1
ATOM 1391 C CA . ILE A 1 164 ? 1.515 15.665 3.171 1.00 45.22 164 ILE A CA 1
ATOM 1392 C C . ILE A 1 164 ? 1.637 14.170 2.798 1.00 45.22 164 ILE A C 1
ATOM 1394 O O . ILE A 1 164 ? 1.290 13.789 1.687 1.00 45.22 164 ILE A O 1
ATOM 1398 N N . ILE A 1 165 ? 2.116 13.293 3.688 1.00 48.78 165 ILE A N 1
ATOM 1399 C CA . ILE A 1 165 ? 1.715 11.878 3.608 1.00 48.78 165 ILE A CA 1
ATOM 1400 C C . ILE A 1 165 ? 0.545 11.721 4.576 1.00 48.78 165 ILE A C 1
ATOM 1402 O O . ILE A 1 165 ? 0.739 11.825 5.792 1.00 48.78 165 ILE A O 1
ATOM 1406 N N . PRO A 1 166 ? -0.699 11.574 4.084 1.00 58.00 166 PRO A N 1
ATOM 1407 C CA . PRO A 1 166 ? -1.799 11.244 4.966 1.00 58.00 166 PRO A CA 1
ATOM 1408 C C . PRO A 1 166 ? -1.514 9.861 5.551 1.00 58.00 166 PRO A C 1
ATOM 1410 O O . PRO A 1 166 ? -1.042 8.979 4.841 1.00 58.00 166 PRO A O 1
ATOM 1413 N N . ARG A 1 167 ? -1.804 9.683 6.845 1.00 68.12 167 ARG A N 1
ATOM 1414 C CA . ARG A 1 167 ? -1.750 8.372 7.512 1.00 68.12 167 ARG A CA 1
ATOM 1415 C C . ARG A 1 167 ? -2.353 7.301 6.602 1.00 68.12 167 ARG A C 1
ATOM 1417 O O . ARG A 1 167 ? -3.402 7.579 6.008 1.00 68.12 167 ARG A O 1
ATOM 1424 N N . ILE A 1 168 ? -1.752 6.115 6.518 1.00 71.81 168 ILE A N 1
ATOM 1425 C CA . ILE A 1 168 ? -2.196 5.028 5.622 1.00 71.81 168 ILE A CA 1
ATOM 1426 C C . ILE A 1 168 ? -3.704 4.811 5.782 1.00 71.81 168 ILE A C 1
ATOM 1428 O O . ILE A 1 168 ? -4.481 4.879 4.830 1.00 71.81 168 ILE A O 1
ATOM 1432 N N . THR A 1 169 ? -4.145 4.704 7.031 1.00 69.44 169 THR A N 1
ATOM 1433 C CA . THR A 1 169 ? -5.557 4.568 7.415 1.00 69.44 169 THR A CA 1
ATOM 1434 C C . THR A 1 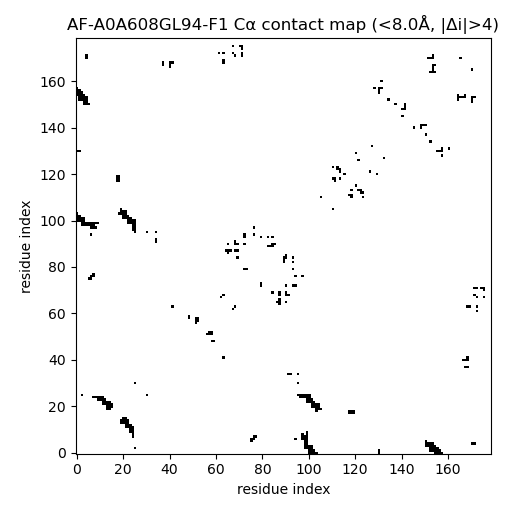169 ? -6.453 5.722 6.943 1.00 69.44 169 THR A C 1
ATOM 1436 O O . THR A 1 169 ? -7.623 5.513 6.620 1.00 69.44 169 THR A O 1
ATOM 1439 N N . THR A 1 170 ? -5.932 6.949 6.865 1.00 70.94 170 THR A N 1
ATOM 1440 C CA . THR A 1 170 ? -6.659 8.125 6.352 1.00 70.94 170 THR A CA 1
ATOM 1441 C C . THR A 1 170 ? -6.831 8.063 4.842 1.00 70.94 170 THR A C 1
ATOM 1443 O O . THR A 1 170 ? -7.946 8.290 4.374 1.00 70.94 170 THR A O 1
ATOM 1446 N N . VAL A 1 171 ? -5.771 7.733 4.095 1.00 70.38 171 VAL A N 1
ATOM 1447 C CA . VAL A 1 171 ? -5.831 7.587 2.628 1.00 70.38 171 VAL A CA 1
ATOM 1448 C C . VAL A 1 171 ? -6.872 6.539 2.257 1.00 70.38 171 VAL A C 1
ATOM 1450 O O . VAL A 1 171 ? -7.826 6.836 1.535 1.00 70.38 171 VAL A O 1
ATOM 1453 N N . LEU A 1 172 ? -6.762 5.365 2.880 1.00 71.31 172 LEU A N 1
ATOM 1454 C CA . LEU A 1 172 ? -7.700 4.262 2.713 1.00 71.31 172 LEU A CA 1
ATOM 1455 C C . LEU A 1 172 ? -9.149 4.688 3.006 1.00 71.31 172 LEU A C 1
ATOM 1457 O O . LEU A 1 172 ? -10.070 4.381 2.252 1.00 71.31 172 LEU A O 1
ATOM 1461 N N . SER A 1 173 ? -9.362 5.465 4.071 1.00 68.12 173 SER A N 1
ATOM 1462 C CA . SER A 1 173 ? -10.693 5.962 4.444 1.00 68.12 173 SER A CA 1
ATOM 1463 C C . SER A 1 173 ? -11.283 6.973 3.452 1.00 68.12 173 SER A C 1
ATOM 1465 O O . SER A 1 173 ? -12.507 7.069 3.327 1.00 68.12 173 SER A O 1
ATOM 1467 N N . MET A 1 174 ? -10.451 7.773 2.778 1.00 66.44 174 MET A N 1
ATOM 1468 C CA . MET A 1 174 ? -10.910 8.778 1.810 1.00 66.44 174 MET A CA 1
ATOM 1469 C C . MET A 1 174 ? -11.459 8.134 0.532 1.00 66.44 174 MET A C 1
ATOM 1471 O O . MET A 1 174 ? -12.431 8.661 -0.010 1.00 66.44 174 MET A O 1
ATOM 1475 N N . SER A 1 175 ? -10.924 6.977 0.124 1.00 62.34 175 SER A N 1
ATOM 1476 C CA . SER A 1 175 ? -11.386 6.190 -1.037 1.00 62.34 175 SER A CA 1
ATOM 1477 C C . SER A 1 175 ? -12.889 5.867 -0.985 1.00 62.34 175 SER A C 1
ATOM 1479 O O . SER A 1 175 ? -13.581 5.880 -1.998 1.00 62.34 175 SER A O 1
ATOM 1481 N N . VAL A 1 176 ? -13.441 5.674 0.216 1.00 60.44 176 VAL A N 1
ATOM 1482 C CA . VAL A 1 176 ? -14.868 5.369 0.407 1.00 60.44 176 VAL A CA 1
ATOM 1483 C C . VAL A 1 176 ? -15.765 6.610 0.356 1.00 60.44 176 VAL A C 1
ATOM 1485 O O . VAL A 1 176 ? -16.950 6.493 0.055 1.00 60.44 176 VAL A O 1
ATOM 1488 N N . LYS A 1 177 ? -15.245 7.795 0.700 1.00 57.00 177 LYS A N 1
ATOM 1489 C CA . LYS A 1 177 ? -16.039 9.036 0.806 1.00 57.00 177 LYS A CA 1
ATOM 1490 C C . LYS A 1 177 ? -16.178 9.785 -0.522 1.00 57.00 177 LYS A C 1
ATOM 1492 O O . LYS A 1 177 ? -16.986 10.706 -0.595 1.00 57.00 177 LYS A O 1
ATOM 1497 N N . SER A 1 178 ? -15.365 9.451 -1.523 1.00 53.06 178 SER A N 1
ATOM 1498 C CA . SER A 1 178 ? -15.356 10.087 -2.846 1.00 53.06 178 SER A CA 1
ATOM 1499 C C . SER A 1 178 ? -16.317 9.448 -3.862 1.00 53.06 178 SER A C 1
ATOM 1501 O O . SER A 1 178 ? -16.424 9.971 -4.971 1.00 53.06 178 SER A O 1
ATOM 1503 N N . GLN A 1 179 ? -17.017 8.368 -3.490 1.00 46.53 179 GLN A N 1
ATOM 1504 C CA . GLN A 1 179 ? -18.062 7.690 -4.276 1.00 46.53 179 GLN A CA 1
ATOM 1505 C C . GLN A 1 179 ? -19.451 7.942 -3.682 1.00 46.53 179 GLN A C 1
ATOM 1507 O O . GLN A 1 179 ? -20.399 8.104 -4.482 1.00 46.53 179 GLN A O 1
#